Protein AF-A0A9D5VRE0-F1 (afdb_monomer)

pLDDT: mean 87.94, std 11.4, range [43.25, 98.31]

Foldseek 3Di:
DEEEFDDDVLATDLLSVQQLQQVVVVCVLVVHAYEYEYEAAPNLVSQVVCCQVSLHAYEDAHDHVRNDQDLVQVLVSVCVVCVVDPAQEYEYAQDPRVVSSLVSNCVVVVAEEAEAFQHWDADPVSFIWTWHADPLNPDIDTDTDPPDSYYYYHYYGPRPGPRDPPPDRNPPHHYHYDYDDDDDDPDDDPDDDDDDPVAPQQAQAQEEQEDECLCPDLVSVVLSVLLQVLDPSYHYAYDPVCCVVVSDPQSRHFFQPHAAYAHQEYEAEAHLCDNRRCSRHVNYNAYEYEHLDPNRPSVVVHPHYHNDRSVPVSVVVSVVSVVVVD

Radius of gyration: 22.72 Å; Cα contacts (8 Å, |Δi|>4): 638; chains: 1; bounding box: 53×42×61 Å

Solvent-accessible surface area (backbone atoms only — not comparable to full-atom values): 18028 Å² total; per-residue (Å²): 56,37,35,53,43,47,56,59,95,70,35,76,39,71,42,37,54,47,45,51,54,62,46,49,61,56,27,60,77,66,72,41,68,54,36,35,38,35,55,13,49,85,27,53,67,46,28,49,52,47,25,73,73,70,32,33,25,18,32,14,38,32,34,74,81,45,65,50,99,44,42,68,62,49,36,54,53,47,47,74,59,41,74,79,59,80,43,58,32,41,37,33,41,49,45,81,57,42,52,52,21,49,53,53,47,22,63,75,70,73,35,57,67,51,67,51,31,66,50,70,47,76,43,100,87,70,47,66,33,37,28,25,66,39,82,95,58,77,40,78,47,78,47,65,87,74,98,69,75,40,38,36,38,21,32,46,60,85,58,94,68,82,71,75,75,83,80,66,74,46,88,77,48,47,76,45,80,46,76,58,79,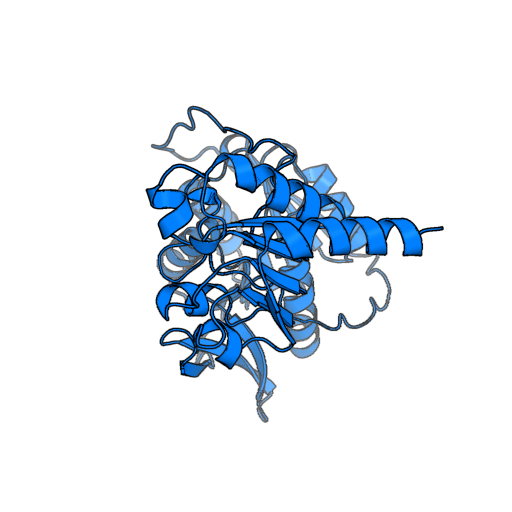92,68,96,68,97,73,80,89,86,80,84,84,76,75,65,88,88,63,53,54,66,70,74,24,43,24,35,30,25,41,17,65,63,56,77,51,62,80,50,50,53,59,44,51,58,54,25,67,78,43,76,64,37,25,70,36,22,30,57,66,29,28,78,72,65,60,43,61,69,91,33,21,36,7,66,94,44,43,61,33,59,20,59,34,36,38,36,38,22,45,54,43,53,71,49,43,42,64,9,45,71,66,33,72,36,35,37,34,37,24,66,57,86,82,34,54,36,54,81,74,28,82,41,74,42,76,42,54,62,87,61,49,51,61,51,50,51,52,52,52,61,59,71,77,108

Mean predicted aligned error: 12.72 Å

Sequence (326 aa):
MLLIGETIENKLSKSSFDLITFIRDIAIINLAKTIMIIPGKDVRTVSEKINQKEGIDTLALEHDSLMYPNPLLLAKALISVISKKLPAYICLSHNMLNCQIAGILAHHLSVPCISAVESFSESDDGDIIFRRSIFNGKLKAEIKPQHIETVIITIISNIPSNPSPIKEFDNRAKVMIEKVYAQENNFIPINIKKREDNDRSLEEAEVIVSAGKGIGKAENISLIQDTASIFNHSTIGASRVVCDLGWLPYSKQIGETGKKVNPQLYLACGISGSTQHLAGIKDAKMIIAINSDPQAVIFNIAQYGIIEDLKTFLPILIKKYQESLK

Structure (mmCIF, N/CA/C/O backbone):
data_AF-A0A9D5VRE0-F1
#
_entry.id   AF-A0A9D5VRE0-F1
#
loop_
_atom_site.group_PDB
_atom_site.id
_atom_site.type_symbol
_atom_site.label_atom_id
_atom_site.label_alt_id
_atom_site.label_comp_id
_atom_site.label_asym_id
_atom_site.label_entity_id
_atom_site.label_seq_id
_atom_site.pdbx_PDB_ins_code
_atom_site.Cartn_x
_atom_site.Cartn_y
_atom_site.Cartn_z
_atom_site.occupancy
_atom_site.B_iso_or_equiv
_atom_site.auth_seq_id
_atom_site.auth_comp_id
_atom_site.auth_asym_id
_atom_site.auth_atom_id
_atom_site.pdbx_PDB_model_num
ATOM 1 N N . MET A 1 1 ? 17.120 -4.116 -14.469 1.00 90.06 1 MET A N 1
ATOM 2 C CA . MET A 1 1 ? 15.796 -4.115 -13.817 1.00 90.06 1 MET A CA 1
ATOM 3 C C . MET A 1 1 ? 15.163 -2.757 -14.013 1.00 90.06 1 MET A C 1
ATOM 5 O O . MET A 1 1 ? 15.879 -1.760 -13.976 1.00 90.06 1 MET A O 1
ATOM 9 N N . LEU A 1 2 ? 13.862 -2.726 -14.273 1.00 95.12 2 LEU A N 1
ATOM 10 C CA . LEU A 1 2 ? 13.119 -1.503 -14.538 1.00 95.12 2 LEU A CA 1
ATOM 11 C C . LEU A 1 2 ? 12.083 -1.287 -13.441 1.00 95.12 2 LEU A C 1
ATOM 13 O O . LEU A 1 2 ? 11.231 -2.145 -13.235 1.00 95.12 2 LEU A O 1
ATOM 17 N N . LEU A 1 3 ? 12.156 -0.160 -12.744 1.00 95.62 3 LEU A N 1
ATOM 18 C CA . LEU A 1 3 ? 11.226 0.200 -11.676 1.00 95.62 3 LEU A CA 1
ATOM 19 C C . LEU A 1 3 ? 10.289 1.282 -12.189 1.00 95.62 3 LEU A C 1
ATOM 21 O O . LEU A 1 3 ? 10.749 2.264 -12.772 1.00 95.62 3 LEU A O 1
ATOM 25 N N . ILE A 1 4 ? 8.993 1.124 -11.949 1.00 95.94 4 ILE A N 1
ATOM 26 C CA . ILE A 1 4 ? 8.000 2.146 -12.266 1.00 95.94 4 ILE A CA 1
ATOM 27 C C . ILE A 1 4 ? 7.719 2.941 -10.995 1.00 95.94 4 ILE A C 1
ATOM 29 O O . ILE A 1 4 ? 7.090 2.444 -10.063 1.00 95.94 4 ILE A O 1
ATOM 33 N N . GLY A 1 5 ? 8.245 4.161 -10.955 1.00 92.94 5 GLY A N 1
ATOM 34 C CA . GLY A 1 5 ? 8.014 5.108 -9.880 1.00 92.94 5 GLY A CA 1
ATOM 35 C C . GLY A 1 5 ? 6.638 5.741 -9.965 1.00 92.94 5 GLY A C 1
ATOM 36 O O . GLY A 1 5 ? 6.097 5.956 -11.046 1.00 92.94 5 GLY A O 1
ATOM 37 N N . GLU A 1 6 ? 6.099 6.100 -8.811 1.00 88.62 6 GLU A N 1
ATOM 38 C CA . GLU A 1 6 ? 4.850 6.840 -8.713 1.00 88.62 6 GLU A CA 1
ATOM 39 C C . GLU A 1 6 ? 5.109 8.200 -8.099 1.00 88.62 6 GLU A C 1
ATOM 41 O O . GLU A 1 6 ? 5.809 8.323 -7.088 1.00 88.62 6 GLU A O 1
ATOM 46 N N . THR A 1 7 ? 4.504 9.223 -8.694 1.00 84.62 7 THR A N 1
ATOM 47 C CA . THR A 1 7 ? 4.562 10.575 -8.161 1.00 84.62 7 THR A CA 1
ATOM 48 C C . THR A 1 7 ? 3.174 11.083 -7.812 1.00 84.62 7 THR A C 1
ATOM 50 O O . THR A 1 7 ? 2.196 10.836 -8.515 1.00 84.62 7 THR A O 1
AT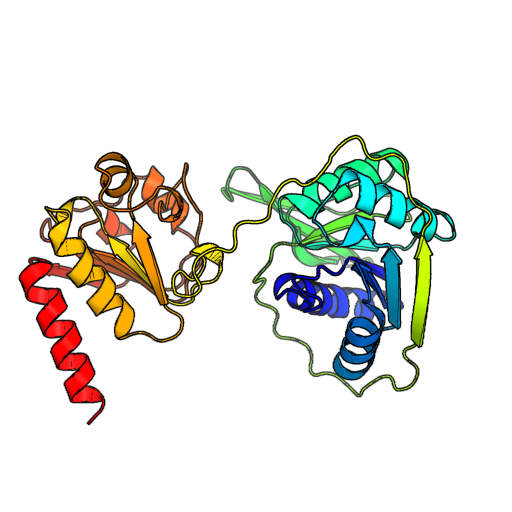OM 53 N N . ILE A 1 8 ? 3.094 11.802 -6.699 1.00 77.50 8 ILE A N 1
ATOM 54 C CA . ILE A 1 8 ? 1.940 12.613 -6.321 1.00 77.50 8 ILE A CA 1
ATOM 55 C C . ILE A 1 8 ? 2.482 14.023 -6.139 1.00 77.50 8 ILE A C 1
ATOM 57 O O . ILE A 1 8 ? 3.391 14.228 -5.337 1.00 77.50 8 ILE A O 1
ATOM 61 N N . GLU A 1 9 ? 1.981 14.979 -6.923 1.00 79.00 9 GLU A N 1
ATOM 62 C CA . GLU A 1 9 ? 2.476 16.367 -6.915 1.00 79.00 9 GLU A CA 1
ATOM 63 C C . GLU A 1 9 ? 4.002 16.460 -7.091 1.00 79.00 9 GLU A C 1
ATOM 65 O O . GLU A 1 9 ? 4.686 17.202 -6.384 1.00 79.00 9 GLU A O 1
ATOM 70 N N . ASN A 1 10 ? 4.556 15.657 -8.006 1.00 84.31 10 ASN A N 1
ATOM 71 C CA . ASN A 1 10 ? 5.997 15.581 -8.255 1.00 84.31 10 ASN A CA 1
ATOM 72 C C . ASN A 1 10 ? 6.818 15.218 -7.000 1.00 84.31 10 ASN A C 1
ATOM 74 O O . ASN A 1 10 ? 7.992 15.563 -6.870 1.00 84.31 10 ASN A O 1
ATOM 78 N N . LYS A 1 11 ? 6.219 14.477 -6.066 1.00 85.94 11 LYS A N 1
ATOM 79 C CA . LYS A 1 11 ? 6.924 13.802 -4.975 1.00 85.94 11 LYS A CA 1
ATOM 80 C C . LYS A 1 11 ? 6.797 12.306 -5.155 1.00 85.94 11 LYS A C 1
ATOM 82 O O . LYS A 1 11 ? 5.704 11.800 -5.393 1.00 85.94 11 LYS A O 1
ATOM 87 N N . LEU A 1 12 ? 7.922 11.612 -5.037 1.00 86.81 12 LEU A N 1
ATOM 88 C CA . LEU A 1 12 ? 7.950 10.164 -5.127 1.00 86.81 12 LEU A CA 1
ATOM 89 C C . LEU A 1 12 ? 7.205 9.545 -3.929 1.00 86.81 12 LEU A C 1
ATOM 91 O O . LEU A 1 12 ? 7.414 9.966 -2.788 1.00 86.81 12 LEU A O 1
ATOM 95 N N . SER A 1 13 ? 6.332 8.572 -4.188 1.00 85.62 13 SER A N 1
ATOM 96 C CA . SER A 1 13 ? 5.550 7.896 -3.148 1.00 85.62 13 SER A CA 1
ATOM 97 C C . SER A 1 13 ? 6.425 7.029 -2.231 1.00 85.62 13 SER A C 1
ATOM 99 O O . SER A 1 13 ? 7.472 6.522 -2.642 1.00 85.62 13 SER A O 1
ATOM 101 N N . LYS A 1 14 ? 5.972 6.793 -0.990 1.00 84.00 14 LYS A N 1
ATOM 102 C CA . LYS A 1 14 ? 6.642 5.871 -0.051 1.00 84.00 14 LYS A CA 1
ATOM 103 C C . LYS A 1 14 ? 6.815 4.473 -0.659 1.00 84.00 14 LYS A C 1
ATOM 105 O O . LYS A 1 14 ? 7.899 3.909 -0.601 1.00 84.00 14 LYS A O 1
ATOM 110 N N . SER A 1 15 ? 5.779 3.963 -1.324 1.00 84.75 15 SER A N 1
ATOM 111 C CA . SER A 1 15 ? 5.798 2.656 -1.992 1.00 84.75 15 SER A CA 1
ATOM 112 C C . SER A 1 15 ? 6.854 2.545 -3.095 1.00 84.75 15 SER A C 1
ATOM 114 O O . SER A 1 15 ? 7.354 1.451 -3.352 1.00 84.75 15 SER A O 1
ATOM 116 N N . SER A 1 16 ? 7.226 3.658 -3.730 1.00 89.69 16 SER A N 1
ATOM 117 C CA . SER A 1 16 ? 8.320 3.676 -4.702 1.00 89.69 16 SER A CA 1
ATOM 118 C C . SER A 1 16 ? 9.690 3.562 -4.023 1.00 89.69 16 SER A C 1
ATOM 120 O O . SER A 1 16 ? 10.589 2.947 -4.586 1.00 89.69 16 SER A O 1
ATOM 122 N N . PHE A 1 17 ? 9.869 4.106 -2.814 1.00 86.38 17 PHE A N 1
ATOM 123 C CA . PHE A 1 17 ? 11.095 3.891 -2.031 1.00 86.38 17 PHE A CA 1
ATOM 124 C C . PHE A 1 17 ? 11.198 2.445 -1.525 1.00 86.38 17 PHE A C 1
ATOM 126 O O . PHE A 1 17 ? 12.274 1.845 -1.599 1.00 86.38 17 PHE A O 1
ATOM 133 N N . ASP A 1 18 ? 10.080 1.856 -1.091 1.00 84.56 18 ASP A N 1
ATOM 134 C CA . ASP A 1 18 ? 10.018 0.430 -0.738 1.00 84.56 18 ASP A CA 1
ATOM 135 C C . ASP A 1 18 ? 10.402 -0.444 -1.948 1.00 84.56 18 ASP A C 1
ATOM 137 O O . ASP A 1 18 ? 11.183 -1.387 -1.823 1.00 84.56 18 ASP A O 1
ATOM 141 N N . LEU A 1 19 ? 9.920 -0.079 -3.144 1.00 89.56 19 LEU A N 1
ATOM 142 C CA . LEU A 1 19 ? 10.243 -0.748 -4.406 1.00 89.56 19 LEU A CA 1
ATOM 143 C C . LEU A 1 19 ? 11.743 -0.689 -4.736 1.00 89.56 19 LEU A C 1
ATOM 145 O O . LEU A 1 19 ? 12.322 -1.706 -5.120 1.00 89.56 19 LEU A O 1
ATOM 149 N N . ILE A 1 20 ? 12.377 0.480 -4.577 1.00 89.19 20 ILE A N 1
ATOM 150 C CA . ILE A 1 20 ? 13.829 0.644 -4.764 1.00 89.19 20 ILE A CA 1
ATOM 151 C C . ILE A 1 20 ? 14.584 -0.282 -3.817 1.00 89.19 20 ILE A C 1
ATOM 153 O O . ILE A 1 20 ? 15.481 -1.003 -4.253 1.00 89.19 20 ILE A O 1
ATOM 157 N N . THR A 1 21 ? 14.200 -0.286 -2.541 1.00 85.62 21 THR A N 1
ATOM 158 C CA . THR A 1 21 ? 14.874 -1.080 -1.511 1.00 85.62 21 THR A CA 1
ATOM 159 C C . THR A 1 21 ? 14.768 -2.572 -1.808 1.00 85.62 21 THR A C 1
ATOM 161 O O . THR A 1 21 ? 15.786 -3.254 -1.868 1.00 85.62 21 THR A O 1
ATOM 164 N N . PHE A 1 22 ? 13.559 -3.059 -2.097 1.00 87.38 22 PHE A N 1
ATOM 165 C CA . PHE A 1 22 ? 13.309 -4.467 -2.408 1.00 87.38 22 PHE A CA 1
ATOM 166 C C . PHE A 1 22 ? 14.106 -4.954 -3.627 1.00 87.38 22 PHE A C 1
ATOM 168 O O . PHE A 1 22 ? 14.654 -6.054 -3.630 1.00 87.38 22 PHE A O 1
ATOM 175 N N . ILE A 1 23 ? 14.176 -4.137 -4.681 1.00 88.69 23 ILE A N 1
ATOM 176 C CA . ILE A 1 23 ? 14.842 -4.521 -5.929 1.00 88.69 23 ILE A CA 1
ATOM 177 C C . ILE A 1 23 ? 16.358 -4.368 -5.852 1.00 88.69 23 ILE A C 1
ATOM 179 O O . ILE A 1 23 ? 17.060 -5.070 -6.576 1.00 88.69 23 ILE A O 1
ATOM 183 N N . ARG A 1 24 ? 16.886 -3.502 -4.981 1.00 86.56 24 ARG A N 1
ATOM 184 C CA . ARG A 1 24 ? 18.335 -3.330 -4.815 1.00 86.56 24 ARG A CA 1
ATOM 185 C C . ARG A 1 24 ? 19.007 -4.648 -4.421 1.00 86.56 24 ARG A C 1
ATOM 187 O O . ARG A 1 24 ? 20.020 -4.994 -5.021 1.00 86.56 24 ARG A O 1
ATOM 194 N N . ASP A 1 25 ? 18.406 -5.411 -3.513 1.00 83.81 25 ASP A N 1
ATOM 195 C CA . ASP A 1 25 ? 18.948 -6.706 -3.089 1.00 83.81 25 ASP A CA 1
ATOM 196 C C . ASP A 1 25 ? 18.935 -7.735 -4.240 1.00 83.81 25 ASP A C 1
ATOM 198 O O . ASP A 1 25 ? 19.937 -8.401 -4.492 1.00 83.81 25 ASP A O 1
ATOM 202 N N . ILE A 1 26 ? 17.854 -7.791 -5.028 1.00 86.38 26 ILE A N 1
ATOM 203 C CA . ILE A 1 26 ? 17.773 -8.663 -6.218 1.00 86.38 26 ILE A CA 1
ATOM 204 C C . ILE A 1 26 ? 18.775 -8.221 -7.301 1.00 86.38 26 ILE A C 1
ATOM 206 O O . ILE A 1 26 ? 19.375 -9.052 -7.988 1.00 86.38 26 ILE A O 1
ATOM 210 N N . ALA A 1 27 ? 18.961 -6.912 -7.482 1.00 85.69 27 ALA A N 1
ATOM 211 C CA . ALA A 1 27 ? 19.886 -6.345 -8.459 1.00 85.69 27 ALA A CA 1
ATOM 212 C C . ALA A 1 27 ? 21.346 -6.678 -8.130 1.00 85.69 27 ALA A C 1
ATOM 214 O O . ALA A 1 27 ? 22.117 -6.928 -9.055 1.00 85.69 27 ALA A O 1
ATOM 215 N N . ILE A 1 28 ? 21.706 -6.724 -6.842 1.00 82.56 28 ILE A N 1
ATOM 216 C CA . ILE A 1 28 ? 23.033 -7.152 -6.378 1.00 82.56 28 ILE A CA 1
ATOM 217 C C . ILE A 1 28 ? 23.275 -8.622 -6.733 1.00 82.56 28 ILE A C 1
ATOM 219 O O . ILE A 1 28 ? 24.310 -8.921 -7.323 1.00 82.56 28 ILE A O 1
ATOM 223 N N . ILE A 1 29 ? 22.311 -9.508 -6.447 1.00 80.38 29 ILE A N 1
ATOM 224 C CA . ILE A 1 29 ? 22.411 -10.948 -6.757 1.00 80.38 29 ILE A CA 1
ATOM 225 C C . ILE A 1 29 ? 22.618 -11.164 -8.262 1.00 80.38 29 ILE A C 1
ATOM 227 O O . ILE A 1 29 ? 23.539 -11.854 -8.682 1.00 80.38 29 ILE A O 1
ATOM 231 N N . ASN A 1 30 ? 21.816 -10.493 -9.092 1.00 80.69 30 ASN A N 1
ATOM 232 C CA . ASN A 1 30 ? 21.864 -10.656 -10.548 1.00 80.69 30 ASN A CA 1
ATOM 233 C C . ASN A 1 30 ? 22.927 -9.794 -11.253 1.00 80.69 30 ASN A C 1
ATOM 235 O O . ASN A 1 30 ? 22.952 -9.765 -12.486 1.00 80.69 30 ASN A O 1
ATOM 239 N N . LEU A 1 31 ? 23.740 -9.026 -10.513 1.00 80.56 31 LEU A N 1
ATOM 240 C CA . LEU A 1 31 ? 24.665 -8.017 -11.059 1.00 80.56 31 LEU A CA 1
ATOM 241 C C . LEU A 1 31 ? 23.995 -7.110 -12.113 1.00 80.56 31 LEU A C 1
ATOM 243 O O . LEU A 1 31 ? 24.585 -6.721 -13.126 1.00 80.56 31 LEU A O 1
ATOM 247 N N . ALA A 1 32 ? 22.718 -6.795 -11.893 1.00 82.56 32 ALA A N 1
ATOM 248 C CA . ALA A 1 32 ? 21.862 -6.161 -12.879 1.00 82.56 32 ALA A CA 1
ATOM 249 C C . ALA A 1 32 ? 21.815 -4.649 -12.672 1.00 82.56 32 ALA A C 1
ATOM 251 O O . ALA A 1 32 ? 21.565 -4.150 -11.577 1.00 82.56 32 ALA A O 1
ATOM 252 N N . LYS A 1 33 ? 21.949 -3.892 -13.764 1.00 87.94 33 LYS A N 1
ATOM 253 C CA . LYS A 1 33 ? 21.736 -2.445 -13.724 1.00 87.94 33 LYS A CA 1
ATOM 254 C C . LYS A 1 33 ? 20.262 -2.116 -13.478 1.00 87.94 33 LYS A C 1
ATOM 256 O O . LYS A 1 33 ? 19.380 -2.694 -14.121 1.00 87.94 33 LYS A O 1
ATOM 261 N N . THR A 1 34 ? 20.004 -1.144 -12.611 1.00 90.69 34 THR A N 1
ATOM 262 C CA . THR A 1 34 ? 18.657 -0.685 -12.260 1.00 90.69 34 THR A CA 1
ATOM 263 C C . THR A 1 34 ? 18.369 0.684 -12.867 1.00 90.69 34 THR A C 1
ATOM 265 O O . THR A 1 34 ? 19.198 1.586 -12.770 1.00 90.69 34 THR A O 1
ATOM 268 N N . ILE A 1 35 ? 17.200 0.824 -13.497 1.00 93.75 35 ILE A N 1
ATOM 269 C CA . ILE A 1 35 ? 16.685 2.087 -14.035 1.00 93.75 35 ILE A CA 1
ATOM 270 C C . ILE A 1 35 ? 15.294 2.318 -13.449 1.00 93.75 35 ILE A C 1
ATOM 272 O O . ILE A 1 35 ? 14.466 1.405 -13.446 1.00 93.75 35 ILE A O 1
ATOM 276 N N . MET A 1 36 ? 15.023 3.532 -12.984 1.00 95.19 36 MET A N 1
ATOM 277 C CA . MET A 1 36 ? 13.711 3.940 -12.497 1.00 95.19 36 MET A CA 1
ATOM 278 C C . MET A 1 36 ? 13.040 4.901 -13.475 1.00 95.19 36 MET A C 1
ATOM 280 O O . MET A 1 36 ? 13.543 5.993 -13.727 1.00 95.19 36 MET A O 1
ATOM 284 N N . ILE A 1 37 ? 11.886 4.509 -14.006 1.00 95.69 37 ILE A N 1
ATOM 285 C CA . ILE A 1 37 ? 11.031 5.392 -14.798 1.00 95.69 37 ILE A CA 1
ATOM 286 C C . ILE A 1 37 ? 10.169 6.204 -13.843 1.00 95.69 37 ILE A C 1
ATOM 288 O O . ILE A 1 37 ? 9.475 5.640 -13.000 1.00 95.69 37 ILE A O 1
ATOM 292 N N . ILE A 1 38 ? 10.188 7.522 -14.000 1.00 95.50 38 ILE A N 1
ATOM 293 C CA . ILE A 1 38 ? 9.358 8.453 -13.242 1.00 95.50 38 ILE A CA 1
ATOM 294 C C . ILE A 1 38 ? 8.424 9.126 -14.252 1.00 95.50 38 ILE A C 1
ATOM 296 O O . ILE A 1 38 ? 8.865 10.015 -14.980 1.00 95.50 38 ILE A O 1
ATOM 300 N N . PRO A 1 39 ? 7.164 8.672 -14.355 1.00 93.19 39 PRO A N 1
ATOM 301 C CA . PRO A 1 39 ? 6.170 9.259 -15.232 1.00 93.19 39 PRO A CA 1
ATOM 302 C C . PRO A 1 39 ? 5.487 10.461 -14.583 1.00 93.19 39 PRO A C 1
ATOM 304 O O . PRO A 1 39 ? 5.211 10.464 -13.379 1.00 93.19 39 PRO A O 1
ATOM 307 N N . GLY A 1 40 ? 5.167 11.462 -15.396 1.00 92.19 40 GLY A N 1
ATOM 308 C CA . GLY A 1 40 ? 4.338 12.583 -14.969 1.00 92.19 40 GLY A CA 1
ATOM 309 C C . GLY A 1 40 ? 4.541 13.835 -15.809 1.00 92.19 40 GLY A C 1
ATOM 310 O O . GLY A 1 40 ? 5.102 13.798 -16.905 1.00 92.19 40 GLY A O 1
ATOM 311 N N . LYS A 1 41 ? 4.083 14.959 -15.264 1.00 90.12 41 LYS A N 1
ATOM 312 C CA . LYS A 1 41 ? 4.303 16.291 -15.824 1.00 90.12 41 LYS A CA 1
ATOM 313 C C . LYS A 1 41 ? 5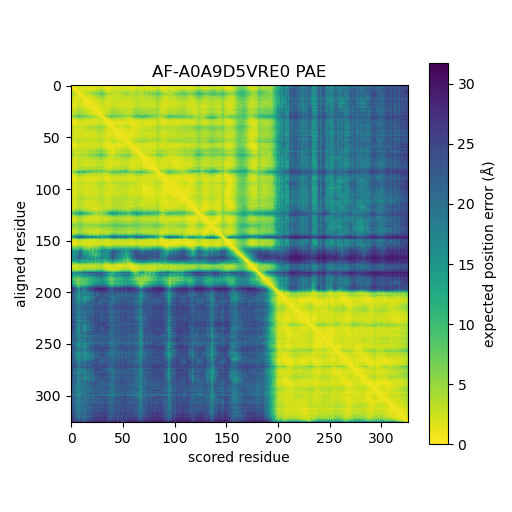.454 16.981 -15.088 1.00 90.12 41 LYS A C 1
ATOM 315 O O . LYS A 1 41 ? 5.440 17.044 -13.861 1.00 90.12 41 LYS A O 1
ATOM 320 N N . ASP A 1 42 ? 6.426 17.510 -15.832 1.00 91.38 42 ASP A N 1
ATOM 321 C CA . ASP A 1 42 ? 7.578 18.253 -15.295 1.00 91.38 42 ASP A CA 1
ATOM 322 C C . ASP A 1 42 ? 8.376 17.466 -14.226 1.00 91.38 42 ASP A C 1
ATOM 324 O O . ASP A 1 42 ? 8.767 17.987 -13.178 1.00 91.38 42 ASP A O 1
ATOM 328 N N . VAL A 1 43 ? 8.601 16.169 -14.469 1.00 93.31 43 VAL A N 1
ATOM 329 C CA . VAL A 1 43 ? 9.197 15.228 -13.497 1.00 93.31 43 VAL A CA 1
ATOM 330 C C . VAL A 1 43 ? 10.723 15.132 -13.568 1.00 93.31 43 VAL A C 1
ATOM 332 O O . VAL A 1 43 ? 11.335 14.387 -12.792 1.00 93.31 43 VAL A O 1
ATOM 335 N N . ARG A 1 44 ? 11.376 15.918 -14.433 1.00 93.94 44 ARG A N 1
ATOM 336 C CA . ARG A 1 44 ? 12.841 16.014 -14.505 1.00 93.94 44 ARG A CA 1
ATOM 337 C C . ARG A 1 44 ? 13.497 16.269 -13.147 1.00 93.94 44 ARG A C 1
ATOM 339 O O . ARG A 1 44 ? 14.363 15.503 -12.737 1.00 93.94 44 ARG A O 1
ATOM 346 N N . THR A 1 45 ? 13.070 17.302 -12.421 1.00 92.88 45 THR A N 1
ATOM 347 C CA . THR A 1 45 ? 13.690 17.677 -11.136 1.00 92.88 45 THR A CA 1
ATOM 348 C C . THR A 1 45 ? 13.544 16.578 -10.084 1.00 92.88 45 THR A C 1
ATOM 350 O O . THR A 1 45 ? 14.435 16.369 -9.263 1.00 92.88 45 THR A O 1
ATOM 353 N N . VAL A 1 46 ? 12.427 15.849 -10.101 1.00 93.06 46 VAL A N 1
ATOM 354 C CA . VAL A 1 46 ? 12.215 14.688 -9.222 1.00 93.06 46 VAL A CA 1
ATOM 355 C C . VAL A 1 46 ? 13.192 13.579 -9.585 1.00 93.06 46 VAL A C 1
ATOM 357 O O . VAL A 1 46 ? 13.829 13.008 -8.706 1.00 93.06 46 VAL A O 1
ATOM 360 N N . SER A 1 47 ? 13.358 13.327 -10.881 1.00 94.25 47 SER A N 1
ATOM 361 C CA . SER A 1 47 ? 14.264 12.307 -11.407 1.00 94.25 47 SER A CA 1
ATOM 362 C C . SER A 1 47 ? 15.725 12.590 -11.070 1.00 94.25 47 SER A C 1
ATOM 364 O O . SER A 1 47 ? 16.446 11.668 -10.692 1.00 94.25 47 SER A O 1
ATOM 366 N N . GLU A 1 48 ? 16.144 13.855 -11.124 1.00 93.38 48 GLU A N 1
ATOM 367 C CA . GLU A 1 48 ? 17.476 14.303 -10.696 1.00 93.38 48 GLU A CA 1
ATOM 368 C C . GLU A 1 48 ? 17.677 14.098 -9.187 1.00 93.38 48 GLU A C 1
ATOM 370 O O . GLU A 1 48 ? 18.691 13.542 -8.771 1.00 93.38 48 GLU A O 1
ATOM 375 N N . LYS A 1 49 ? 16.690 14.461 -8.358 1.00 91.44 49 LYS A N 1
ATOM 376 C CA . LYS A 1 49 ? 16.759 14.261 -6.899 1.00 91.44 49 LYS A CA 1
ATOM 377 C C . LYS A 1 49 ? 16.841 12.787 -6.508 1.00 91.44 49 LYS A C 1
ATOM 379 O O . LYS A 1 49 ? 17.612 12.442 -5.618 1.00 91.44 49 LYS A O 1
ATOM 384 N N . ILE A 1 50 ? 16.049 11.921 -7.142 1.00 90.62 50 ILE A N 1
ATOM 385 C CA . ILE A 1 50 ? 16.073 10.479 -6.858 1.00 90.62 50 ILE A CA 1
ATOM 386 C C . ILE A 1 50 ? 17.390 9.859 -7.318 1.00 90.62 50 ILE A C 1
ATOM 388 O O . ILE A 1 50 ? 17.985 9.096 -6.566 1.00 90.62 50 ILE A O 1
ATOM 392 N N . ASN A 1 51 ? 17.886 10.233 -8.496 1.00 91.69 51 ASN A N 1
ATOM 393 C CA . ASN A 1 51 ? 19.199 9.807 -8.972 1.00 91.69 51 ASN A CA 1
ATOM 394 C C . ASN A 1 51 ? 20.311 10.185 -7.979 1.00 91.69 51 ASN A C 1
ATOM 396 O O . ASN A 1 51 ? 21.068 9.315 -7.551 1.00 91.69 51 ASN A O 1
ATOM 400 N N . GLN A 1 52 ? 20.337 11.447 -7.541 1.00 87.50 52 GLN A N 1
ATOM 401 C CA . GLN A 1 52 ? 21.309 11.942 -6.564 1.00 87.50 52 GLN A CA 1
ATOM 402 C C . GLN A 1 52 ? 21.190 11.264 -5.203 1.00 87.50 52 GLN A C 1
ATOM 404 O O . GLN A 1 52 ? 22.203 11.102 -4.543 1.00 87.50 52 GLN A O 1
ATOM 409 N N . LYS A 1 53 ? 19.978 10.905 -4.761 1.00 86.62 53 LYS A N 1
ATOM 410 C CA . LYS A 1 53 ? 19.729 10.327 -3.432 1.00 86.62 53 LYS A CA 1
ATOM 411 C C . LYS A 1 53 ? 19.913 8.806 -3.380 1.00 86.62 53 LYS A C 1
ATOM 413 O O . LYS A 1 53 ? 20.338 8.282 -2.357 1.00 86.62 53 LYS A O 1
ATOM 418 N N . GLU A 1 54 ? 19.571 8.099 -4.450 1.00 86.06 54 GLU A N 1
ATOM 419 C CA . GLU A 1 54 ? 19.509 6.632 -4.458 1.00 86.06 54 GLU A CA 1
ATOM 420 C C . GLU A 1 54 ? 20.605 5.980 -5.308 1.00 86.06 54 GLU A C 1
ATOM 422 O O . GLU A 1 54 ? 20.750 4.756 -5.264 1.00 86.06 54 GLU A O 1
ATOM 427 N N . GLY A 1 55 ? 21.362 6.768 -6.084 1.00 87.19 55 GLY A N 1
ATOM 428 C CA . GLY A 1 55 ? 22.449 6.277 -6.936 1.00 87.19 55 GLY A CA 1
ATOM 429 C C . GLY A 1 55 ? 21.979 5.385 -8.089 1.00 87.19 55 GLY A C 1
ATOM 430 O O . GLY A 1 55 ? 22.735 4.540 -8.558 1.00 87.19 55 GLY A O 1
ATOM 431 N N . ILE A 1 56 ? 20.722 5.526 -8.522 1.00 89.12 56 ILE A N 1
ATOM 432 C CA . ILE A 1 56 ? 20.124 4.736 -9.609 1.00 89.12 56 ILE A CA 1
ATOM 433 C C . ILE A 1 56 ? 19.916 5.592 -10.857 1.00 89.12 56 ILE A C 1
ATOM 435 O O . ILE A 1 56 ? 19.622 6.786 -10.763 1.00 89.12 56 ILE A O 1
ATOM 439 N N . ASP A 1 57 ? 20.033 4.983 -12.037 1.00 93.31 57 ASP A N 1
ATOM 440 C CA . ASP A 1 57 ? 19.648 5.649 -13.281 1.00 93.31 57 ASP A CA 1
ATOM 441 C C . ASP A 1 57 ? 18.154 5.993 -13.233 1.00 93.31 57 ASP A C 1
ATOM 443 O O . ASP A 1 57 ? 17.330 5.165 -12.835 1.00 93.31 57 ASP A O 1
ATOM 447 N N . THR A 1 58 ? 17.792 7.191 -13.680 1.00 95.25 58 THR A N 1
ATOM 448 C CA . THR A 1 58 ? 16.397 7.630 -13.760 1.00 95.25 58 THR A CA 1
ATOM 449 C C . THR A 1 58 ? 16.026 8.017 -15.186 1.00 95.25 58 THR A C 1
ATOM 451 O O . THR A 1 58 ? 16.840 8.542 -15.946 1.00 95.25 58 THR A O 1
ATOM 454 N N . LEU A 1 59 ? 14.779 7.741 -15.563 1.00 95.56 59 LEU A N 1
ATOM 455 C CA . LEU A 1 59 ? 14.167 8.177 -16.813 1.00 95.56 59 LEU A CA 1
ATOM 456 C C . LEU A 1 59 ? 12.925 9.007 -16.487 1.00 95.56 59 LEU A C 1
ATOM 458 O O . LEU A 1 59 ? 11.913 8.461 -16.047 1.00 95.56 59 LEU A O 1
ATOM 462 N N . ALA A 1 60 ? 12.999 10.314 -16.724 1.00 95.56 60 ALA A N 1
ATOM 463 C CA . ALA A 1 60 ? 11.849 11.207 -16.671 1.00 95.56 60 ALA A CA 1
ATOM 464 C C . ALA A 1 60 ? 10.974 10.963 -17.908 1.00 95.56 60 ALA A C 1
ATOM 466 O O . ALA A 1 60 ? 11.375 11.305 -19.023 1.00 95.56 60 ALA A O 1
ATOM 467 N N . LEU A 1 61 ? 9.804 10.353 -17.712 1.00 94.06 61 LEU A N 1
ATOM 468 C CA . LEU A 1 61 ? 8.838 10.076 -18.773 1.00 94.06 61 LEU A CA 1
ATOM 469 C C . LEU A 1 61 ? 7.763 11.165 -18.772 1.00 94.06 61 LEU A C 1
ATOM 471 O O . LEU A 1 61 ? 6.812 11.121 -17.988 1.00 94.06 61 LEU A O 1
ATOM 475 N N . GLU A 1 62 ? 7.950 12.171 -19.622 1.00 92.75 62 GLU A N 1
ATOM 476 C CA . GLU A 1 62 ? 7.218 13.435 -19.541 1.00 92.75 62 GLU A CA 1
ATOM 477 C C . GLU A 1 62 ? 6.072 13.521 -20.545 1.00 92.75 62 GLU A C 1
ATOM 479 O O . GLU A 1 62 ? 6.279 13.411 -21.757 1.00 92.75 62 GLU A O 1
ATOM 484 N N . HIS A 1 63 ? 4.866 13.780 -20.029 1.00 90.00 63 HIS A N 1
ATOM 485 C CA . HIS A 1 63 ? 3.720 14.234 -20.814 1.00 90.00 63 HIS A CA 1
ATOM 486 C C . HIS A 1 63 ? 2.619 14.815 -19.915 1.00 90.00 63 HIS A C 1
ATOM 488 O O . HIS A 1 63 ? 2.347 14.289 -18.835 1.00 90.00 63 HIS A O 1
ATOM 494 N N . ASP A 1 64 ? 1.916 15.847 -20.388 1.00 87.44 64 ASP A N 1
ATOM 495 C CA . ASP A 1 64 ? 0.849 16.517 -19.627 1.00 87.44 64 ASP A CA 1
ATOM 496 C C . ASP A 1 64 ? -0.281 15.561 -19.213 1.00 87.44 64 ASP A C 1
ATOM 498 O O . ASP A 1 64 ? -0.812 15.655 -18.107 1.00 87.44 64 ASP A O 1
ATOM 502 N N . SER A 1 65 ? -0.619 14.583 -20.059 1.00 85.50 65 SER A N 1
ATOM 503 C CA . SER A 1 65 ? -1.664 13.595 -19.746 1.00 85.50 65 SER A CA 1
ATOM 504 C C . SER A 1 65 ? -1.286 12.621 -18.625 1.00 85.50 65 SER A C 1
ATOM 506 O O . SER A 1 65 ? -2.157 11.906 -18.139 1.00 85.50 65 SER A O 1
ATOM 508 N N . LEU A 1 66 ? -0.005 12.552 -18.244 1.00 87.50 66 LEU A N 1
ATOM 509 C CA . LEU A 1 66 ? 0.483 11.722 -17.139 1.00 87.50 66 LEU A CA 1
ATOM 510 C C . LEU A 1 66 ? 0.428 12.463 -15.796 1.00 87.50 66 LEU A C 1
ATOM 512 O O . LEU A 1 66 ? 0.786 11.890 -14.772 1.00 87.50 66 LEU A O 1
ATOM 516 N N . MET A 1 67 ? -0.042 13.716 -15.778 1.00 84.62 67 MET A N 1
ATOM 517 C CA . MET A 1 67 ? -0.277 14.471 -14.543 1.00 84.62 67 MET A CA 1
ATOM 518 C C . MET A 1 67 ? -1.273 13.768 -13.610 1.00 84.62 67 MET A C 1
ATOM 520 O O . MET A 1 67 ? -1.194 13.918 -12.391 1.00 84.62 67 MET A O 1
ATOM 524 N N . TYR A 1 68 ? -2.213 13.008 -14.176 1.00 82.00 68 TYR A N 1
ATOM 525 C CA . TYR A 1 68 ? -3.262 12.326 -13.432 1.00 82.00 68 TYR A CA 1
ATOM 526 C C . TYR A 1 68 ? -3.137 10.803 -13.542 1.00 82.00 68 TYR A C 1
ATOM 528 O O . TYR A 1 68 ? -2.788 10.301 -14.613 1.00 82.00 68 TYR A O 1
ATOM 536 N N . PRO A 1 69 ? -3.475 10.047 -12.476 1.00 81.06 69 PRO A N 1
ATOM 537 C CA . PRO A 1 69 ? -3.472 8.590 -12.521 1.00 81.06 69 PRO A CA 1
ATOM 538 C C . PRO A 1 69 ? -4.399 8.056 -13.620 1.00 81.06 69 PRO A C 1
ATOM 540 O O . PRO A 1 69 ? -5.623 8.129 -13.514 1.00 81.06 69 PRO A O 1
ATOM 543 N N . ASN A 1 70 ? -3.811 7.498 -14.677 1.00 87.12 70 ASN A N 1
ATOM 544 C CA . ASN A 1 70 ? -4.532 6.830 -15.754 1.00 87.12 70 ASN A CA 1
ATOM 545 C C . ASN A 1 70 ? -3.748 5.574 -16.171 1.00 87.12 70 ASN A C 1
ATOM 547 O O . ASN A 1 70 ? -2.709 5.692 -16.827 1.00 87.12 70 ASN A O 1
ATOM 551 N N . PRO A 1 71 ? -4.219 4.371 -15.797 1.00 89.88 71 PRO A N 1
ATOM 552 C CA . PRO A 1 71 ? -3.471 3.137 -16.018 1.00 89.88 71 PRO A CA 1
ATOM 553 C C . PRO A 1 71 ? -3.303 2.819 -17.504 1.00 89.88 71 PRO A C 1
ATOM 555 O O . PRO A 1 71 ? -2.246 2.342 -17.905 1.00 89.88 71 PRO A O 1
ATOM 558 N N . LEU A 1 72 ? -4.304 3.122 -18.335 1.00 89.31 72 LEU A N 1
ATOM 559 C CA . LEU A 1 72 ? -4.246 2.861 -19.772 1.00 89.31 72 LEU A CA 1
ATOM 560 C C . LEU A 1 72 ? -3.204 3.750 -20.457 1.00 89.31 72 LEU A C 1
ATOM 562 O O . LEU A 1 72 ? -2.379 3.257 -21.227 1.00 89.31 72 LEU A O 1
ATOM 566 N N . LEU A 1 73 ? -3.231 5.053 -20.167 1.00 89.06 73 LEU A N 1
ATOM 567 C CA . LEU A 1 73 ? -2.268 6.000 -20.728 1.00 89.06 73 LEU A CA 1
ATOM 568 C C . LEU A 1 73 ? -0.846 5.714 -20.265 1.00 89.06 73 LEU A C 1
ATOM 570 O O . LEU A 1 73 ? 0.073 5.711 -21.085 1.00 89.06 73 LEU A O 1
ATOM 574 N N . LEU A 1 74 ? -0.666 5.446 -18.971 1.00 91.06 74 LEU A N 1
ATOM 575 C CA . LEU A 1 74 ? 0.652 5.147 -18.438 1.00 91.06 74 LEU A CA 1
ATOM 576 C C . LEU A 1 74 ? 1.189 3.827 -19.002 1.00 91.06 74 LEU A C 1
ATOM 578 O O . LEU A 1 74 ? 2.331 3.790 -19.446 1.00 91.06 74 LEU A O 1
ATOM 582 N N . ALA A 1 75 ? 0.375 2.770 -19.086 1.00 92.88 75 ALA A N 1
ATOM 583 C CA . ALA A 1 75 ? 0.803 1.512 -19.697 1.00 92.88 75 ALA A CA 1
ATOM 584 C C . ALA A 1 75 ? 1.241 1.701 -21.159 1.00 92.88 75 ALA A C 1
ATOM 586 O O . ALA A 1 75 ? 2.307 1.228 -21.541 1.00 92.88 75 ALA A O 1
ATOM 587 N N . LYS A 1 76 ? 0.475 2.451 -21.961 1.00 90.62 76 LYS A N 1
ATOM 588 C CA . LYS A 1 76 ? 0.829 2.794 -23.350 1.00 90.62 76 LYS A CA 1
ATOM 589 C C . LYS A 1 76 ? 2.154 3.557 -23.453 1.00 90.62 76 LYS A C 1
ATOM 591 O O . LYS A 1 76 ? 2.996 3.220 -24.287 1.00 90.62 76 LYS A O 1
ATOM 596 N N . ALA A 1 77 ? 2.354 4.558 -22.596 1.00 91.69 77 ALA A N 1
ATOM 597 C CA . ALA A 1 77 ? 3.606 5.308 -22.530 1.00 91.69 77 ALA A CA 1
ATOM 598 C C . ALA A 1 77 ? 4.784 4.388 -22.170 1.00 91.69 77 ALA A C 1
ATOM 600 O O . ALA A 1 77 ? 5.804 4.396 -22.856 1.00 91.69 77 ALA A O 1
ATOM 601 N N . LEU A 1 78 ? 4.617 3.527 -21.164 1.00 93.38 78 LEU A N 1
ATOM 602 C CA . LEU A 1 78 ? 5.627 2.552 -20.754 1.00 93.38 78 LEU A CA 1
ATOM 603 C C . LEU A 1 78 ? 5.957 1.552 -21.865 1.00 93.38 78 LEU A C 1
ATOM 605 O O . LEU A 1 78 ? 7.132 1.295 -22.104 1.00 93.38 78 LEU A O 1
ATOM 609 N N . ILE A 1 79 ? 4.958 1.038 -22.588 1.00 92.38 79 ILE A N 1
ATOM 610 C CA . ILE A 1 79 ? 5.163 0.127 -23.726 1.00 92.38 79 ILE A CA 1
ATOM 611 C C . ILE A 1 79 ? 6.101 0.755 -24.758 1.00 92.38 79 ILE A C 1
ATOM 613 O O . ILE A 1 79 ? 7.031 0.085 -25.196 1.00 92.38 79 ILE A O 1
ATOM 617 N N . SER A 1 80 ? 5.913 2.039 -25.091 1.00 89.19 80 SER A N 1
ATOM 618 C CA . SER A 1 80 ? 6.740 2.738 -26.091 1.00 89.19 80 SER A CA 1
ATOM 619 C C . SER A 1 80 ? 8.229 2.831 -25.723 1.00 89.19 80 SER A C 1
ATOM 621 O O . SER A 1 80 ? 9.088 2.923 -26.604 1.00 89.19 80 SER A O 1
ATOM 623 N N . VAL A 1 81 ? 8.536 2.770 -24.425 1.00 89.19 81 VAL A N 1
ATOM 624 C CA . VAL A 1 81 ? 9.902 2.796 -23.889 1.00 89.19 81 VAL A CA 1
ATOM 625 C C . VAL A 1 81 ? 10.449 1.378 -23.734 1.00 89.19 81 VAL A C 1
ATOM 627 O O . VAL A 1 81 ? 11.564 1.086 -24.164 1.00 89.19 81 VAL A O 1
ATOM 630 N N . ILE A 1 82 ? 9.655 0.484 -23.139 1.00 90.38 82 ILE A N 1
ATOM 631 C CA . ILE A 1 82 ? 10.052 -0.880 -22.769 1.00 90.38 82 ILE A CA 1
ATOM 632 C C . ILE A 1 82 ? 10.273 -1.753 -24.005 1.00 90.38 82 ILE A C 1
ATOM 634 O O . ILE A 1 82 ? 11.209 -2.552 -24.029 1.00 90.38 82 ILE A O 1
ATOM 638 N N . SER A 1 83 ? 9.464 -1.586 -25.056 1.00 82.06 83 SER A N 1
ATOM 639 C CA . SER A 1 83 ? 9.551 -2.418 -26.262 1.00 82.06 83 SER A CA 1
ATOM 640 C C . SER A 1 83 ? 10.880 -2.276 -27.011 1.00 82.06 83 SER A C 1
ATOM 642 O O . SER A 1 83 ? 11.225 -3.150 -27.800 1.00 82.06 83 SER A O 1
ATOM 644 N N . LYS A 1 84 ? 11.649 -1.203 -26.768 1.00 80.31 84 LYS A N 1
ATOM 645 C CA . LYS A 1 84 ? 12.975 -0.996 -27.375 1.00 80.31 84 LYS A CA 1
ATOM 646 C C . LYS A 1 84 ? 14.015 -1.987 -26.843 1.00 80.31 84 LYS A C 1
ATOM 648 O O . LYS A 1 84 ? 14.935 -2.353 -27.571 1.00 80.31 84 LYS A O 1
ATOM 653 N N . LYS A 1 85 ? 13.901 -2.388 -25.572 1.00 81.69 85 LYS A N 1
ATOM 654 C CA . LYS A 1 85 ? 14.781 -3.363 -24.920 1.00 81.69 85 LYS A CA 1
ATOM 655 C C . LYS A 1 85 ? 14.110 -3.901 -23.660 1.00 81.69 85 LYS A C 1
ATOM 657 O O . LYS A 1 85 ? 13.978 -3.177 -22.672 1.00 81.69 85 LYS A O 1
ATOM 662 N N . LEU A 1 86 ? 13.744 -5.179 -23.684 1.00 87.38 86 LEU A N 1
ATOM 663 C CA . LEU A 1 86 ? 13.073 -5.819 -22.560 1.00 87.38 86 LEU A CA 1
ATOM 664 C C . LEU A 1 86 ? 14.037 -6.007 -21.369 1.00 87.38 86 LEU A C 1
ATOM 666 O O . LEU A 1 86 ? 15.146 -6.520 -21.546 1.00 87.38 86 LEU A O 1
ATOM 670 N N . PRO A 1 87 ? 13.668 -5.555 -20.157 1.00 91.12 87 PRO A N 1
ATOM 671 C CA . PRO A 1 87 ? 14.454 -5.782 -18.951 1.00 91.12 87 PRO A CA 1
ATOM 672 C C . PRO A 1 87 ? 14.103 -7.131 -18.308 1.00 91.12 87 PRO A C 1
ATOM 674 O O . PRO A 1 87 ? 12.949 -7.527 -18.318 1.00 91.12 87 PRO A O 1
ATOM 677 N N . ALA A 1 88 ? 15.051 -7.757 -17.601 1.00 90.25 88 ALA A N 1
ATOM 678 C CA . ALA A 1 88 ? 14.795 -9.003 -16.861 1.00 90.25 88 ALA A CA 1
ATOM 679 C C . ALA A 1 88 ? 13.590 -8.934 -15.901 1.00 90.25 88 ALA A C 1
ATOM 681 O O . ALA A 1 88 ? 12.807 -9.873 -15.786 1.00 90.25 88 ALA A O 1
ATOM 682 N N . TYR A 1 89 ? 13.423 -7.785 -15.244 1.00 92.88 89 TYR A N 1
ATOM 683 C CA . TYR A 1 89 ? 12.305 -7.521 -14.347 1.00 92.88 89 TYR A CA 1
ATOM 684 C C . TYR A 1 89 ? 11.714 -6.142 -14.613 1.00 92.88 89 TYR A C 1
ATOM 686 O O . TYR A 1 89 ? 12.465 -5.164 -14.732 1.00 92.88 89 TYR A O 1
ATOM 694 N N . ILE A 1 90 ? 10.383 -6.082 -14.660 1.00 96.06 90 ILE A N 1
ATOM 695 C CA . ILE A 1 90 ? 9.580 -4.856 -14.634 1.00 96.06 90 ILE A CA 1
ATOM 696 C C . ILE A 1 90 ? 8.843 -4.835 -13.295 1.00 96.06 90 ILE A C 1
ATOM 698 O O . ILE A 1 90 ? 7.989 -5.679 -13.031 1.00 96.06 90 ILE A O 1
ATOM 702 N N . CYS A 1 91 ? 9.180 -3.876 -12.445 1.00 96.25 91 CYS A N 1
ATOM 703 C CA . CYS A 1 91 ? 8.793 -3.869 -11.043 1.00 96.25 91 CYS A CA 1
ATOM 704 C C . CYS A 1 91 ? 7.865 -2.686 -10.763 1.00 96.25 91 CYS A C 1
ATOM 706 O O . CYS A 1 91 ? 8.202 -1.544 -11.081 1.00 96.25 91 CYS A O 1
ATOM 708 N N . LEU A 1 92 ? 6.716 -2.952 -10.143 1.00 96.69 92 LEU A N 1
ATOM 709 C CA . LEU A 1 92 ? 5.744 -1.937 -9.736 1.00 96.69 92 LEU A CA 1
ATOM 710 C C . LEU A 1 92 ? 5.348 -2.130 -8.267 1.00 96.69 92 LEU A C 1
ATOM 712 O O . LEU A 1 92 ? 5.373 -3.247 -7.752 1.00 96.69 92 LEU A O 1
ATOM 716 N N . SER A 1 93 ? 4.909 -1.074 -7.586 1.00 94.12 93 SER A N 1
ATOM 717 C CA . SER A 1 93 ? 4.260 -1.224 -6.275 1.00 94.12 93 SER A CA 1
ATOM 718 C C . SER A 1 93 ? 2.875 -1.869 -6.432 1.00 94.12 93 SER A C 1
ATOM 720 O O . SER A 1 93 ? 2.162 -1.583 -7.390 1.00 94.12 93 SER A O 1
ATOM 722 N N . HIS A 1 94 ? 2.455 -2.727 -5.506 1.00 93.56 94 HIS A N 1
ATOM 723 C CA . HIS A 1 94 ? 1.180 -3.443 -5.559 1.00 93.56 94 HIS A CA 1
ATOM 724 C C . HIS A 1 94 ? 0.037 -2.573 -5.025 1.00 93.56 94 HIS A C 1
ATOM 726 O O . HIS A 1 94 ? -0.308 -2.607 -3.845 1.00 93.56 94 HIS A O 1
ATOM 732 N N . ASN A 1 95 ? -0.564 -1.789 -5.914 1.00 88.06 95 ASN A N 1
ATOM 733 C CA . ASN A 1 95 ? -1.740 -0.972 -5.629 1.00 88.06 95 ASN A CA 1
ATOM 734 C C . ASN A 1 95 ? -2.740 -1.032 -6.795 1.00 88.06 95 ASN A C 1
ATOM 736 O O . ASN A 1 95 ? -2.496 -1.679 -7.813 1.00 88.06 95 ASN A O 1
ATOM 740 N N . MET A 1 96 ? -3.886 -0.364 -6.647 1.00 87.81 96 MET A N 1
ATOM 741 C CA . MET A 1 96 ? -4.966 -0.415 -7.636 1.00 87.81 96 MET A CA 1
ATOM 742 C C . MET A 1 96 ? -4.526 0.035 -9.038 1.00 87.81 96 MET A C 1
ATOM 744 O O . MET A 1 96 ? -4.908 -0.599 -10.019 1.00 87.81 96 MET A O 1
ATOM 748 N N . LEU A 1 97 ? -3.726 1.102 -9.135 1.00 89.69 97 LEU A N 1
ATOM 749 C CA . LEU A 1 97 ? -3.266 1.657 -10.409 1.00 89.69 97 LEU A CA 1
ATOM 750 C C . LEU A 1 97 ? -2.288 0.696 -11.095 1.00 89.69 97 LEU A C 1
ATOM 752 O O . LEU A 1 97 ? -2.498 0.278 -12.234 1.00 89.69 97 LEU A O 1
ATOM 756 N N . ASN A 1 98 ? -1.248 0.296 -10.373 1.00 94.56 98 ASN A N 1
ATOM 757 C CA . ASN A 1 98 ? -0.173 -0.526 -10.912 1.00 94.56 98 ASN A CA 1
ATOM 758 C C . ASN A 1 98 ? -0.588 -1.963 -11.194 1.00 94.56 98 ASN A C 1
ATOM 760 O O . ASN A 1 98 ? -0.042 -2.566 -12.109 1.00 94.56 98 ASN A O 1
ATOM 764 N N . CYS A 1 99 ? -1.562 -2.521 -10.472 1.00 95.38 99 CYS A N 1
ATOM 765 C CA . CYS A 1 99 ? -2.114 -3.833 -10.813 1.00 95.38 99 CYS A CA 1
ATOM 766 C C . CYS A 1 99 ? -2.787 -3.824 -12.191 1.00 95.38 99 CYS A C 1
ATOM 768 O O . CYS A 1 99 ? -2.649 -4.788 -12.944 1.00 95.38 99 CYS A O 1
ATOM 770 N N . GLN A 1 100 ? -3.473 -2.733 -12.546 1.00 95.25 100 GLN A N 1
ATOM 771 C CA . GLN A 1 100 ? -4.057 -2.583 -13.881 1.00 95.25 100 GLN A CA 1
ATOM 772 C C . GLN A 1 100 ? -2.963 -2.421 -14.941 1.00 95.25 100 GLN A C 1
ATOM 774 O O . GLN A 1 100 ? -2.997 -3.107 -15.960 1.00 95.25 100 GLN A O 1
ATOM 779 N N . ILE A 1 101 ? -1.957 -1.580 -14.675 1.00 95.69 101 ILE A N 1
ATOM 780 C CA . ILE A 1 101 ? -0.807 -1.389 -15.575 1.00 95.69 101 ILE A CA 1
ATOM 781 C C . ILE A 1 101 ? -0.067 -2.711 -15.796 1.00 95.69 101 ILE A C 1
ATOM 783 O O . ILE A 1 101 ? 0.188 -3.077 -16.937 1.00 95.69 101 ILE A O 1
ATOM 787 N N . ALA A 1 102 ? 0.232 -3.451 -14.728 1.00 97.19 102 ALA A N 1
ATOM 788 C CA . ALA A 1 102 ? 0.924 -4.733 -14.789 1.00 97.19 102 ALA A CA 1
ATOM 789 C C . ALA A 1 102 ? 0.171 -5.745 -15.662 1.00 97.19 102 ALA A C 1
ATOM 791 O O . ALA A 1 102 ? 0.793 -6.411 -16.484 1.00 97.19 102 ALA A O 1
ATOM 792 N N . GLY A 1 103 ? -1.160 -5.814 -15.545 1.00 96.88 103 GLY A N 1
ATOM 793 C CA . GLY A 1 103 ? -1.989 -6.660 -16.407 1.00 96.88 103 GLY A CA 1
ATOM 794 C C . GLY A 1 103 ? -1.921 -6.259 -17.885 1.00 96.88 103 GLY A C 1
ATOM 795 O O . GLY A 1 103 ? -1.748 -7.122 -18.745 1.00 96.88 103 GLY A O 1
ATOM 796 N N . ILE A 1 104 ? -1.995 -4.956 -18.184 1.00 95.62 104 ILE A N 1
ATOM 797 C CA . ILE A 1 104 ? -1.890 -4.437 -19.560 1.00 95.62 104 ILE A CA 1
ATOM 798 C C . ILE A 1 104 ? -0.504 -4.732 -20.147 1.00 95.62 104 ILE A C 1
ATOM 800 O O . ILE A 1 104 ? -0.405 -5.215 -21.275 1.00 95.62 104 ILE A O 1
ATOM 804 N N . LEU A 1 105 ? 0.562 -4.478 -19.382 1.00 95.69 105 LEU A N 1
ATOM 805 C CA . LEU A 1 105 ? 1.939 -4.754 -19.790 1.00 95.69 105 LEU A CA 1
ATOM 806 C C . LEU A 1 105 ? 2.164 -6.251 -20.026 1.00 95.69 105 LEU A C 1
ATOM 808 O O . LEU A 1 105 ? 2.748 -6.614 -21.042 1.00 95.69 105 LEU A O 1
ATOM 812 N N . ALA A 1 106 ? 1.670 -7.116 -19.136 1.00 95.31 106 ALA A N 1
ATOM 813 C CA . ALA A 1 106 ? 1.809 -8.567 -19.257 1.00 95.31 106 ALA A CA 1
ATOM 814 C C . ALA A 1 106 ? 1.168 -9.088 -20.543 1.00 95.31 106 ALA A C 1
ATOM 816 O O . ALA A 1 106 ? 1.788 -9.847 -21.285 1.00 95.31 106 ALA A O 1
ATOM 817 N N . HIS A 1 107 ? -0.046 -8.618 -20.837 1.00 95.50 107 HIS A N 1
ATOM 818 C CA . HIS A 1 107 ? -0.747 -8.967 -22.064 1.00 95.50 107 HIS A CA 1
ATOM 819 C C . HIS A 1 107 ? -0.011 -8.456 -23.310 1.00 95.50 107 HIS A C 1
ATOM 821 O O . HIS A 1 107 ? 0.266 -9.232 -24.219 1.00 95.50 107 HIS A O 1
ATOM 827 N N . HIS A 1 108 ? 0.348 -7.169 -23.346 1.00 94.06 108 HIS A N 1
ATOM 828 C CA . HIS A 1 108 ? 0.950 -6.556 -24.532 1.00 94.06 108 HIS A CA 1
ATOM 829 C C . HIS A 1 108 ? 2.364 -7.078 -24.824 1.00 94.06 108 HIS A C 1
ATOM 831 O O . HIS A 1 108 ? 2.752 -7.208 -25.982 1.00 94.06 108 HIS A O 1
ATOM 837 N N . LEU A 1 109 ? 3.155 -7.354 -23.787 1.00 92.69 109 LEU A N 1
ATOM 838 C CA . LEU A 1 109 ? 4.520 -7.863 -23.932 1.00 92.69 109 LEU A CA 1
ATOM 839 C C . LEU A 1 109 ? 4.568 -9.396 -24.015 1.00 92.69 109 LEU A C 1
ATOM 841 O O . LEU A 1 109 ? 5.629 -9.941 -24.291 1.00 92.69 109 LEU A O 1
ATOM 845 N N . SER A 1 110 ? 3.439 -10.088 -23.805 1.00 92.25 110 SER A N 1
ATOM 846 C CA . SER A 1 110 ? 3.364 -11.556 -23.728 1.00 92.25 110 SER A CA 1
ATOM 847 C C . SER A 1 110 ? 4.325 -12.151 -22.689 1.00 92.25 110 SER A C 1
ATOM 849 O O . SER A 1 110 ? 5.012 -13.137 -22.944 1.00 92.25 110 SER A O 1
ATOM 851 N N . VAL A 1 111 ? 4.371 -11.541 -21.500 1.00 92.62 111 VAL A N 1
ATOM 852 C CA . VAL A 1 111 ? 5.254 -11.934 -20.387 1.00 92.62 111 VAL A CA 1
ATOM 853 C C . VAL A 1 111 ? 4.444 -12.281 -19.133 1.00 92.62 111 VAL A C 1
ATOM 855 O O . VAL A 1 111 ? 3.352 -11.740 -18.933 1.00 92.62 111 VAL A O 1
ATOM 858 N N . PRO A 1 112 ? 4.946 -13.163 -18.250 1.00 94.12 112 PRO A N 1
ATOM 859 C CA . PRO A 1 112 ? 4.277 -13.491 -16.997 1.00 94.12 112 PRO A CA 1
ATOM 860 C C . PRO A 1 112 ? 4.236 -12.294 -16.041 1.00 94.12 112 PRO A C 1
ATOM 862 O O . PRO A 1 112 ? 5.129 -11.441 -16.021 1.00 94.12 112 PRO A O 1
ATOM 865 N N . CYS A 1 113 ? 3.222 -12.290 -15.175 1.00 95.12 113 CYS A N 1
ATOM 866 C CA . CYS A 1 113 ? 3.086 -11.332 -14.085 1.00 95.12 113 CYS A CA 1
ATOM 867 C C . CYS A 1 113 ? 2.910 -12.050 -12.744 1.00 95.12 113 CYS A C 1
ATOM 869 O O . CYS A 1 113 ? 1.934 -12.776 -12.547 1.00 95.12 113 CYS A O 1
ATOM 871 N N . ILE A 1 114 ? 3.805 -11.790 -11.789 1.00 95.62 114 ILE A N 1
ATOM 872 C CA . ILE A 1 114 ? 3.677 -12.245 -10.401 1.00 95.62 114 ILE A CA 1
ATOM 873 C C . ILE A 1 114 ? 3.181 -11.073 -9.559 1.00 95.62 114 ILE A C 1
ATOM 875 O O . ILE A 1 114 ? 3.912 -10.124 -9.273 1.00 95.62 114 ILE A O 1
ATOM 879 N N . SER A 1 115 ? 1.909 -11.119 -9.164 1.00 95.38 115 SER A N 1
ATOM 880 C CA . SER A 1 115 ? 1.331 -10.061 -8.337 1.00 95.38 115 SER A CA 1
ATOM 881 C C . SER A 1 115 ? 1.560 -10.278 -6.838 1.00 95.38 115 SER A C 1
ATOM 883 O O . SER A 1 115 ? 1.816 -11.400 -6.407 1.00 95.38 115 SER A O 1
ATOM 885 N N . ALA A 1 116 ? 1.418 -9.211 -6.048 1.00 93.19 116 ALA A N 1
ATOM 886 C CA . ALA A 1 116 ? 1.452 -9.228 -4.584 1.00 93.19 116 ALA A CA 1
ATOM 887 C C . ALA A 1 116 ? 2.671 -9.950 -3.969 1.00 93.19 116 ALA A C 1
ATOM 889 O O . ALA A 1 116 ? 2.517 -10.734 -3.034 1.00 93.19 116 ALA A O 1
ATOM 890 N N . VAL A 1 117 ? 3.870 -9.719 -4.507 1.00 95.12 117 VAL A N 1
ATOM 891 C CA . VAL A 1 117 ? 5.118 -10.269 -3.961 1.00 95.12 117 VAL A CA 1
ATOM 892 C C . VAL A 1 117 ? 5.406 -9.639 -2.597 1.00 95.12 117 VAL A C 1
ATOM 894 O O . VAL A 1 117 ? 5.297 -8.424 -2.433 1.00 95.12 117 VAL A O 1
ATOM 897 N N . GLU A 1 118 ? 5.773 -10.479 -1.632 1.00 91.56 118 GLU A N 1
ATOM 898 C CA . GLU A 1 118 ? 6.055 -10.099 -0.240 1.00 91.56 118 GLU A CA 1
ATOM 899 C C . GLU A 1 118 ? 7.530 -10.273 0.123 1.00 91.56 118 GLU A C 1
ATOM 901 O O . GLU A 1 118 ? 8.061 -9.529 0.942 1.00 91.56 118 GLU A O 1
ATOM 906 N N . SER A 1 119 ? 8.188 -11.274 -0.457 1.00 90.88 119 SER A N 1
ATOM 907 C CA . SER A 1 119 ? 9.608 -11.551 -0.253 1.00 90.88 119 SER A CA 1
ATOM 908 C C . SER A 1 119 ? 10.163 -12.386 -1.401 1.00 90.88 119 SER A C 1
ATOM 910 O O . SER A 1 119 ? 9.422 -12.842 -2.277 1.00 90.88 119 SER A O 1
ATOM 912 N N . PHE A 1 120 ? 11.477 -12.576 -1.405 1.00 91.94 120 PHE A N 1
ATOM 913 C CA . PHE A 1 120 ? 12.156 -13.475 -2.324 1.00 91.94 120 PHE A CA 1
ATOM 914 C C . PHE A 1 120 ? 13.240 -14.271 -1.586 1.00 91.94 120 PHE A C 1
ATOM 916 O O . PHE A 1 120 ? 13.620 -13.930 -0.465 1.00 91.94 120 PHE A O 1
ATOM 923 N N . SER A 1 121 ? 13.716 -15.343 -2.205 1.00 90.69 121 SER A N 1
ATOM 924 C CA . SER A 1 121 ? 14.960 -16.020 -1.834 1.00 90.69 121 SER A CA 1
ATOM 925 C C . SER A 1 121 ? 15.701 -16.471 -3.079 1.00 90.69 121 SER A C 1
ATOM 927 O O . SER A 1 121 ? 15.105 -16.611 -4.144 1.00 90.69 121 SER A O 1
ATOM 929 N N . GLU A 1 122 ? 16.991 -16.713 -2.925 1.00 88.12 122 GLU A N 1
ATOM 930 C CA . GLU A 1 122 ? 17.815 -17.367 -3.931 1.00 88.12 122 GLU A CA 1
ATOM 931 C C . GLU A 1 122 ? 17.714 -18.889 -3.755 1.00 88.12 122 GLU A C 1
ATOM 933 O O . GLU A 1 122 ? 17.630 -19.387 -2.630 1.00 88.12 122 GLU A O 1
ATOM 938 N N . SER A 1 123 ? 17.633 -19.614 -4.865 1.00 85.56 123 SER A N 1
ATOM 939 C CA . SER A 1 123 ? 17.738 -21.077 -4.897 1.00 85.56 123 SER A CA 1
ATOM 940 C C . SER A 1 123 ? 19.195 -21.519 -5.019 1.00 85.56 123 SER A C 1
ATOM 942 O O . SER A 1 123 ? 20.046 -20.718 -5.392 1.00 85.56 123 SER A O 1
ATOM 944 N N . ASP A 1 124 ? 19.479 -22.799 -4.775 1.00 82.44 124 ASP A N 1
ATOM 945 C CA . ASP A 1 124 ? 20.841 -23.348 -4.890 1.00 82.44 124 ASP A CA 1
ATOM 946 C C . ASP A 1 1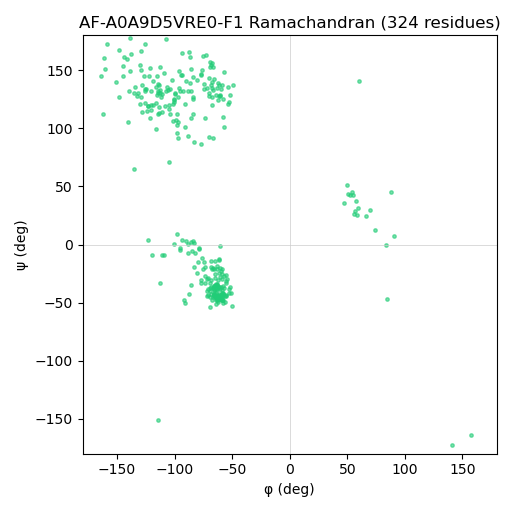24 ? 21.447 -23.173 -6.299 1.00 82.44 124 ASP A C 1
ATOM 948 O O . ASP A 1 124 ? 22.663 -23.075 -6.447 1.00 82.44 124 ASP A O 1
ATOM 952 N N . ASP A 1 125 ? 20.595 -23.068 -7.325 1.00 79.62 125 ASP A N 1
ATOM 953 C CA . ASP A 1 125 ? 20.982 -22.836 -8.722 1.00 79.62 125 ASP A CA 1
ATOM 954 C C . ASP A 1 125 ? 21.161 -21.338 -9.070 1.00 79.62 125 ASP A C 1
ATOM 956 O O . ASP A 1 125 ? 21.403 -20.996 -10.227 1.00 79.62 125 ASP A O 1
ATOM 960 N N . GLY A 1 126 ? 21.007 -20.427 -8.099 1.00 78.62 126 GLY A N 1
ATOM 961 C CA . GLY A 1 126 ? 21.109 -18.970 -8.282 1.00 78.62 126 GLY A CA 1
ATOM 962 C C . GLY A 1 126 ? 19.828 -18.285 -8.780 1.00 78.62 126 GLY A C 1
ATOM 963 O O . GLY A 1 126 ? 19.786 -17.065 -8.936 1.00 78.62 126 GLY A O 1
ATOM 964 N N . ASP A 1 127 ? 18.748 -19.037 -9.016 1.00 84.25 127 ASP A N 1
ATOM 965 C CA . ASP A 1 127 ? 17.474 -18.457 -9.456 1.00 84.25 127 ASP A CA 1
ATOM 966 C C . ASP A 1 127 ? 16.710 -17.788 -8.307 1.00 84.25 127 ASP A C 1
ATOM 968 O O . ASP A 1 127 ? 16.698 -18.277 -7.174 1.00 84.25 127 ASP A O 1
ATOM 972 N N . ILE A 1 128 ? 15.980 -16.717 -8.626 1.00 89.06 128 ILE A N 1
ATOM 973 C CA . ILE A 1 128 ? 15.128 -15.998 -7.672 1.00 89.06 128 ILE A CA 1
ATOM 974 C C . ILE A 1 128 ? 13.757 -16.674 -7.552 1.00 89.06 128 ILE A C 1
ATOM 976 O O . ILE A 1 128 ? 13.022 -16.832 -8.531 1.00 89.06 128 ILE A O 1
ATOM 980 N N . ILE A 1 129 ? 13.378 -17.011 -6.321 1.00 92.75 129 ILE A N 1
ATOM 981 C CA . ILE A 1 129 ? 12.064 -17.536 -5.949 1.00 92.75 129 ILE A CA 1
ATOM 982 C C . ILE A 1 129 ? 11.274 -16.428 -5.259 1.00 92.75 129 ILE A C 1
ATOM 984 O O . ILE A 1 129 ? 11.670 -15.939 -4.202 1.00 92.75 129 ILE A O 1
ATOM 988 N N . PHE A 1 130 ? 10.125 -16.056 -5.820 1.00 94.25 130 PHE A N 1
ATOM 989 C CA . PHE A 1 130 ? 9.231 -15.062 -5.229 1.00 94.25 130 PHE A CA 1
ATOM 990 C C . PHE A 1 130 ? 8.215 -15.713 -4.298 1.00 94.25 130 PHE A C 1
ATOM 992 O O . PHE A 1 130 ? 7.645 -16.756 -4.615 1.00 94.25 130 PHE A O 1
ATOM 999 N N . ARG A 1 131 ? 7.926 -15.062 -3.171 1.00 94.88 131 ARG A N 1
ATOM 1000 C CA . ARG A 1 131 ? 6.917 -15.506 -2.208 1.00 94.88 131 ARG A CA 1
ATOM 1001 C C . ARG A 1 131 ? 5.752 -14.537 -2.146 1.00 94.88 131 ARG A C 1
ATOM 1003 O O . ARG A 1 131 ? 5.939 -13.320 -2.086 1.00 94.88 131 ARG A O 1
ATOM 1010 N N . ARG A 1 132 ? 4.539 -15.087 -2.110 1.00 93.94 132 ARG A N 1
ATOM 1011 C CA . ARG A 1 132 ? 3.308 -14.319 -1.886 1.00 93.94 132 ARG A CA 1
ATOM 1012 C C . ARG A 1 132 ? 2.285 -15.090 -1.072 1.00 93.94 132 ARG A C 1
ATOM 1014 O O . ARG A 1 132 ? 2.204 -16.317 -1.142 1.00 93.94 132 ARG A O 1
ATOM 1021 N N . SER A 1 133 ? 1.426 -14.361 -0.374 1.00 90.56 133 SER A N 1
ATOM 1022 C CA . SER A 1 133 ? 0.222 -14.925 0.227 1.00 90.56 133 SER A CA 1
ATOM 1023 C C . SER A 1 133 ? -0.850 -15.213 -0.825 1.00 90.56 133 SER A C 1
ATOM 1025 O O . SER A 1 133 ? -1.136 -14.395 -1.707 1.00 90.56 133 SER A O 1
ATOM 1027 N N . ILE A 1 134 ? -1.508 -16.360 -0.686 1.00 90.56 134 ILE A N 1
ATOM 1028 C CA . ILE A 1 134 ? -2.737 -16.716 -1.406 1.00 90.56 134 ILE A CA 1
ATOM 1029 C C . ILE A 1 134 ? -3.796 -17.199 -0.401 1.00 90.56 134 ILE A C 1
ATOM 1031 O O . ILE A 1 134 ? -3.501 -17.407 0.779 1.00 90.56 134 ILE A O 1
ATOM 1035 N N . PHE A 1 135 ? -5.058 -17.304 -0.833 1.00 88.50 135 PHE A N 1
ATOM 1036 C CA . PHE A 1 135 ? -6.192 -17.665 0.035 1.00 88.50 135 PHE A CA 1
ATOM 1037 C C . PHE A 1 135 ? -6.254 -16.830 1.332 1.00 88.50 135 PHE A C 1
ATOM 1039 O O . PHE A 1 135 ? -6.315 -17.367 2.437 1.00 88.50 135 PHE A O 1
ATOM 1046 N N . ASN A 1 136 ? -6.193 -15.498 1.205 1.00 74.81 136 ASN A N 1
ATOM 1047 C CA . ASN A 1 136 ? -6.178 -14.548 2.331 1.00 74.81 136 ASN A CA 1
ATOM 1048 C C . ASN A 1 136 ? -5.022 -14.740 3.339 1.00 74.81 136 ASN A C 1
ATOM 1050 O O . ASN A 1 136 ? -5.118 -14.308 4.492 1.00 74.81 136 ASN A O 1
ATOM 1054 N N . GLY A 1 137 ? -3.908 -15.331 2.896 1.00 77.75 137 GLY A N 1
ATOM 1055 C CA . GLY A 1 137 ? -2.722 -15.570 3.722 1.00 77.75 137 GLY A CA 1
ATOM 1056 C C . GLY A 1 137 ? -2.713 -16.916 4.430 1.00 77.75 137 GLY A C 1
ATOM 1057 O O . GLY A 1 137 ? -1.814 -17.155 5.226 1.00 77.75 137 GLY A O 1
ATOM 1058 N N . LYS A 1 138 ? -3.674 -17.801 4.136 1.00 78.31 138 LYS A N 1
ATOM 1059 C CA . LYS A 1 138 ? -3.666 -19.175 4.654 1.00 78.31 138 LYS A CA 1
ATOM 1060 C C . LYS A 1 138 ? -2.532 -20.012 4.069 1.00 78.31 138 LYS A C 1
ATOM 1062 O O . LYS A 1 138 ? -2.053 -20.914 4.740 1.00 78.31 138 LYS A O 1
ATOM 1067 N N . LEU A 1 139 ? -2.119 -19.720 2.835 1.00 91.69 139 LEU A N 1
ATOM 1068 C CA . LEU A 1 139 ? -1.002 -20.391 2.179 1.00 91.69 139 LEU A CA 1
ATOM 1069 C C . LEU A 1 139 ? 0.011 -19.356 1.685 1.00 91.69 139 LEU A C 1
ATOM 1071 O O . LEU A 1 139 ? -0.361 -18.268 1.230 1.00 91.69 139 LEU A O 1
ATOM 1075 N N . LYS A 1 140 ? 1.288 -19.732 1.742 1.00 93.62 140 LYS A N 1
ATOM 1076 C CA .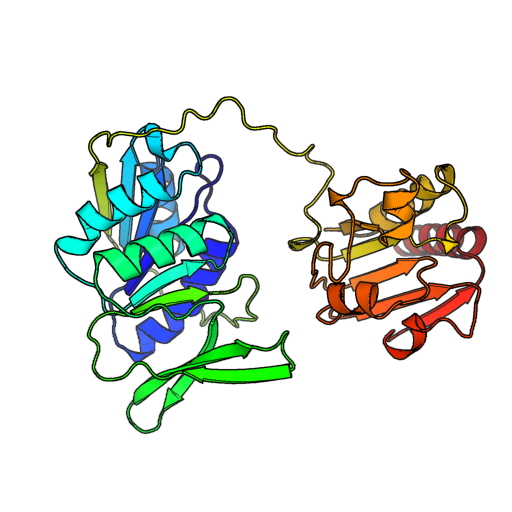 LYS A 1 140 ? 2.386 -19.036 1.071 1.00 93.62 140 LYS A CA 1
ATOM 1077 C C . LYS A 1 140 ? 2.725 -19.806 -0.199 1.00 93.62 140 LYS A C 1
ATOM 1079 O O . LYS A 1 140 ? 3.003 -20.998 -0.134 1.00 93.62 140 LYS A O 1
ATOM 1084 N N . ALA A 1 141 ? 2.658 -19.129 -1.337 1.00 96.06 141 ALA A N 1
ATOM 1085 C CA . ALA A 1 141 ? 3.088 -19.674 -2.613 1.00 96.06 141 ALA A CA 1
ATOM 1086 C C . ALA A 1 141 ? 4.527 -19.242 -2.887 1.00 96.06 141 ALA A C 1
ATOM 1088 O O . ALA A 1 141 ? 4.839 -18.055 -2.769 1.00 96.06 141 ALA A O 1
ATOM 1089 N N . GLU A 1 142 ? 5.363 -20.199 -3.277 1.00 95.38 142 GLU A N 1
ATOM 1090 C CA . GLU A 1 142 ? 6.695 -19.966 -3.828 1.00 95.38 142 GLU A CA 1
ATOM 1091 C C . GLU A 1 142 ? 6.620 -20.099 -5.349 1.00 95.38 142 GLU A C 1
ATOM 1093 O O . GLU A 1 142 ? 6.095 -21.082 -5.872 1.00 95.38 142 GLU A O 1
ATOM 1098 N N . ILE A 1 143 ? 7.072 -19.072 -6.063 1.00 94.62 143 ILE A N 1
ATOM 1099 C CA . ILE A 1 143 ? 6.891 -18.941 -7.505 1.00 94.62 143 ILE A CA 1
ATOM 1100 C C . ILE A 1 143 ? 8.251 -18.659 -8.134 1.00 94.62 143 ILE A C 1
ATOM 1102 O O . ILE A 1 143 ? 8.835 -17.595 -7.924 1.00 94.62 143 ILE A O 1
ATOM 1106 N N . LYS A 1 144 ? 8.725 -19.614 -8.934 1.00 90.94 144 LYS A N 1
ATOM 1107 C CA . LYS A 1 144 ? 9.918 -19.496 -9.776 1.00 90.94 144 LYS A CA 1
ATOM 1108 C C . LYS A 1 144 ? 9.477 -19.321 -11.235 1.00 90.94 144 LYS A C 1
ATOM 1110 O O . LYS A 1 144 ? 8.833 -20.227 -11.768 1.00 90.94 144 LYS A O 1
ATOM 1115 N N . PRO A 1 145 ? 9.774 -18.187 -11.892 1.00 85.62 145 PRO A N 1
ATOM 1116 C CA . PRO A 1 145 ? 9.572 -18.052 -13.333 1.00 85.62 145 PRO A CA 1
ATOM 1117 C C . PRO A 1 145 ? 10.414 -19.091 -14.089 1.00 85.62 145 PRO A C 1
ATOM 1119 O O . PRO A 1 145 ? 11.612 -19.197 -13.847 1.00 85.62 145 PRO A O 1
ATOM 1122 N N . GLN A 1 146 ? 9.811 -19.862 -14.997 1.00 79.50 146 GLN A N 1
ATOM 1123 C CA . GLN A 1 146 ? 10.529 -20.834 -15.833 1.00 79.50 146 GLN A CA 1
ATOM 1124 C C . GLN A 1 146 ? 10.685 -20.301 -17.260 1.00 79.50 146 GLN A C 1
ATOM 1126 O O . GLN A 1 146 ? 9.703 -19.854 -17.839 1.00 79.50 146 GLN A O 1
ATOM 1131 N N . HIS A 1 147 ? 11.888 -20.411 -17.836 1.00 63.25 147 HIS A N 1
ATOM 1132 C CA . HIS A 1 147 ?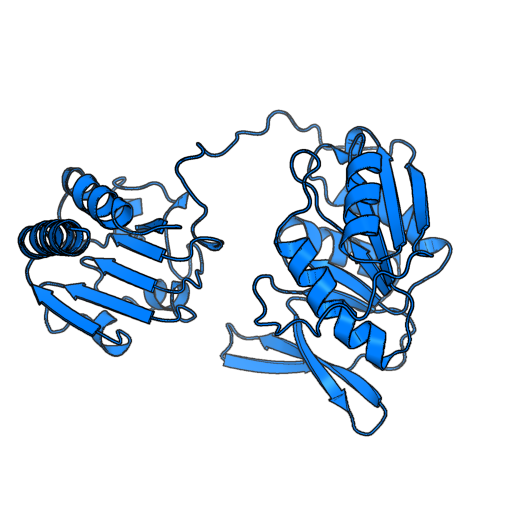 12.167 -20.193 -19.269 1.00 63.25 147 HIS A CA 1
ATOM 1133 C C . HIS A 1 147 ? 11.790 -18.812 -19.837 1.00 63.25 147 HIS A C 1
ATOM 1135 O O . HIS A 1 147 ? 11.310 -18.722 -20.966 1.00 63.25 147 HIS A O 1
ATOM 1141 N N . ILE A 1 148 ? 11.970 -17.730 -19.073 1.00 66.00 148 ILE A N 1
ATOM 1142 C CA . ILE A 1 148 ? 11.476 -16.401 -19.461 1.00 66.00 148 ILE A CA 1
ATOM 1143 C C . ILE A 1 148 ? 12.539 -15.321 -19.220 1.00 66.00 148 ILE A C 1
ATOM 1145 O O . ILE A 1 148 ? 13.085 -15.209 -18.127 1.00 66.00 148 ILE A O 1
ATOM 1149 N N . GLU A 1 149 ? 12.781 -14.490 -20.238 1.00 82.25 149 GLU A N 1
ATOM 1150 C CA . GLU A 1 149 ? 13.760 -13.390 -20.216 1.00 82.25 149 GLU A CA 1
ATOM 1151 C C . GLU A 1 149 ? 13.258 -12.124 -19.506 1.00 82.25 149 GLU A C 1
ATOM 1153 O O . GLU A 1 149 ? 14.041 -11.223 -19.227 1.00 82.25 149 GLU A O 1
ATOM 1158 N N . THR A 1 150 ? 11.951 -11.994 -19.264 1.00 91.38 150 THR A N 1
ATOM 1159 C CA . THR A 1 150 ? 11.335 -10.799 -18.668 1.00 91.38 150 THR A CA 1
ATOM 1160 C C . THR A 1 150 ? 10.121 -11.164 -17.830 1.00 91.38 150 THR A C 1
ATOM 1162 O O . THR A 1 150 ? 9.190 -11.794 -18.322 1.00 91.38 150 THR A O 1
ATOM 1165 N N . VAL A 1 151 ? 10.094 -10.721 -16.575 1.00 94.06 151 VAL A N 1
ATOM 1166 C CA . VAL A 1 151 ? 8.976 -10.963 -15.654 1.00 94.06 151 VAL A CA 1
ATOM 1167 C C . VAL A 1 151 ? 8.462 -9.641 -15.104 1.00 94.06 151 VAL A C 1
ATOM 1169 O O . VAL A 1 151 ? 9.237 -8.790 -14.662 1.00 94.06 151 VAL A O 1
ATOM 1172 N N . ILE A 1 152 ? 7.142 -9.469 -15.094 1.00 96.25 152 ILE A N 1
ATOM 1173 C CA . ILE A 1 152 ? 6.508 -8.357 -14.387 1.00 96.25 152 ILE A CA 1
ATOM 1174 C C . ILE A 1 152 ? 6.234 -8.790 -12.951 1.00 96.25 152 ILE A C 1
ATOM 1176 O O . ILE A 1 152 ? 5.659 -9.853 -12.714 1.00 96.25 152 ILE A O 1
ATOM 1180 N N . ILE A 1 153 ? 6.606 -7.958 -11.985 1.00 96.31 153 ILE A N 1
ATOM 1181 C CA . ILE A 1 153 ? 6.310 -8.189 -10.573 1.00 96.31 153 ILE A CA 1
ATOM 1182 C C . ILE A 1 153 ? 5.656 -6.959 -9.955 1.00 96.31 153 ILE A C 1
ATOM 1184 O O . ILE A 1 153 ? 6.083 -5.826 -10.181 1.00 96.31 153 ILE A O 1
ATOM 1188 N N . THR A 1 154 ? 4.618 -7.183 -9.149 1.00 96.81 154 THR A N 1
ATOM 1189 C CA . THR A 1 154 ? 4.062 -6.131 -8.287 1.00 96.81 154 THR A CA 1
ATOM 1190 C C . THR A 1 154 ? 4.362 -6.460 -6.832 1.00 96.81 154 THR A C 1
ATOM 1192 O O . THR A 1 154 ? 4.046 -7.569 -6.397 1.00 96.81 154 THR A O 1
ATOM 1195 N N . ILE A 1 155 ? 4.907 -5.510 -6.085 1.00 94.00 155 ILE A N 1
ATOM 1196 C CA . ILE A 1 155 ? 5.475 -5.729 -4.751 1.00 94.00 155 ILE A CA 1
ATOM 1197 C C . ILE A 1 155 ? 4.656 -4.977 -3.704 1.00 94.00 155 ILE A C 1
ATOM 1199 O O . ILE A 1 155 ? 4.348 -3.801 -3.890 1.00 94.00 155 ILE A O 1
ATOM 1203 N N . ILE A 1 156 ? 4.265 -5.648 -2.624 1.00 89.25 156 ILE A N 1
ATOM 1204 C CA . ILE A 1 156 ? 3.473 -5.027 -1.553 1.00 89.25 156 ILE A CA 1
ATOM 1205 C C . ILE A 1 156 ? 4.301 -3.939 -0.849 1.00 89.25 156 ILE A C 1
ATOM 1207 O O . ILE A 1 156 ? 5.506 -4.074 -0.679 1.00 89.25 156 ILE A O 1
ATOM 1211 N N . SER A 1 157 ? 3.660 -2.836 -0.463 1.00 79.12 157 SER A N 1
ATOM 1212 C CA . SER A 1 157 ? 4.308 -1.758 0.298 1.00 79.12 157 SER A CA 1
ATOM 1213 C C . SER A 1 157 ? 4.566 -2.165 1.756 1.00 79.12 157 SER A C 1
ATOM 1215 O O . SER A 1 157 ? 3.917 -3.073 2.275 1.00 79.12 157 SER A O 1
ATOM 1217 N N . ASN A 1 158 ? 5.444 -1.444 2.457 1.00 70.06 158 ASN A N 1
A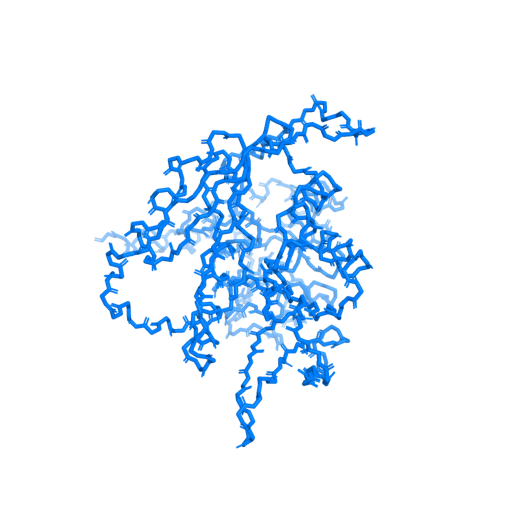TOM 1218 C CA . ASN A 1 158 ? 5.817 -1.701 3.855 1.00 70.06 158 ASN A CA 1
ATOM 1219 C C . ASN A 1 158 ? 6.419 -3.101 4.100 1.00 70.06 158 ASN A C 1
ATOM 1221 O O . ASN A 1 158 ? 6.244 -3.672 5.181 1.00 70.06 158 ASN A O 1
ATOM 1225 N N . ILE A 1 159 ? 7.123 -3.671 3.117 1.00 67.94 159 ILE A N 1
ATOM 1226 C CA . ILE A 1 159 ? 7.907 -4.888 3.355 1.00 67.94 159 ILE A CA 1
ATOM 1227 C C . ILE A 1 159 ? 9.012 -4.535 4.356 1.00 67.94 159 ILE A C 1
ATOM 1229 O O . ILE A 1 159 ? 9.715 -3.545 4.150 1.00 67.94 159 ILE A O 1
ATOM 1233 N N . PRO A 1 160 ? 9.174 -5.303 5.449 1.00 55.06 160 PRO A N 1
ATOM 1234 C CA . PRO A 1 160 ? 10.275 -5.103 6.376 1.00 55.06 160 PRO A CA 1
ATOM 1235 C C . PRO A 1 160 ? 11.588 -5.443 5.669 1.00 55.06 160 PRO A C 1
ATOM 1237 O O . PRO A 1 160 ? 12.023 -6.590 5.646 1.00 55.06 160 PRO A O 1
ATOM 1240 N N . SER A 1 161 ? 12.205 -4.441 5.061 1.00 52.91 161 SER A N 1
ATOM 1241 C CA . SER A 1 161 ? 13.558 -4.513 4.529 1.00 52.91 161 SER A CA 1
ATOM 1242 C C . SER A 1 161 ? 14.509 -3.875 5.531 1.00 52.91 161 SER A C 1
ATOM 1244 O O . SER A 1 161 ? 14.273 -2.751 5.973 1.00 52.91 161 SER A O 1
ATOM 1246 N N . ASN A 1 162 ? 15.589 -4.575 5.868 1.00 48.12 162 ASN A N 1
ATOM 1247 C CA . ASN A 1 162 ? 16.755 -3.975 6.503 1.00 48.12 162 ASN A CA 1
ATOM 1248 C C . ASN A 1 162 ? 17.644 -3.519 5.338 1.00 48.12 162 ASN A C 1
ATOM 1250 O O . ASN A 1 162 ? 18.334 -4.369 4.772 1.00 48.12 162 ASN A O 1
ATOM 1254 N N . PRO A 1 163 ? 17.551 -2.258 4.868 1.00 51.31 163 PRO A N 1
ATOM 1255 C CA . PRO A 1 163 ? 18.284 -1.852 3.681 1.00 51.31 163 PRO A CA 1
ATOM 1256 C C . PRO A 1 163 ? 19.769 -2.094 3.928 1.00 51.31 163 PRO A C 1
ATOM 1258 O O . PRO A 1 163 ? 20.328 -1.596 4.909 1.00 51.31 163 PRO A O 1
ATOM 1261 N N . SER A 1 164 ? 20.411 -2.847 3.035 1.00 48.09 164 SER A N 1
ATOM 1262 C CA . SER A 1 164 ? 21.868 -2.879 2.999 1.00 48.09 164 SER A CA 1
ATOM 1263 C C . SER A 1 164 ? 22.359 -1.426 2.937 1.00 48.09 164 SER A C 1
ATOM 1265 O O . SER A 1 164 ? 21.838 -0.658 2.116 1.00 48.09 164 SER A O 1
ATOM 1267 N N . PRO A 1 165 ? 23.294 -1.002 3.811 1.00 45.31 165 PRO A N 1
ATOM 1268 C CA . PRO A 1 165 ? 23.770 0.373 3.815 1.00 45.31 165 PRO A CA 1
ATOM 1269 C C . PRO A 1 165 ? 24.245 0.740 2.411 1.00 45.31 165 PRO A C 1
ATOM 1271 O O . PRO A 1 165 ? 24.917 -0.059 1.756 1.00 45.31 165 PRO A O 1
ATOM 1274 N N . ILE A 1 166 ? 23.853 1.931 1.948 1.00 53.00 166 ILE A N 1
ATOM 1275 C CA . ILE A 1 166 ? 24.230 2.465 0.637 1.00 53.00 166 ILE A CA 1
ATOM 1276 C C . ILE A 1 166 ? 25.761 2.483 0.587 1.00 53.00 166 ILE A C 1
ATOM 1278 O O . ILE A 1 166 ? 26.402 3.342 1.193 1.00 53.00 166 ILE A O 1
ATOM 1282 N N . LYS A 1 167 ? 26.357 1.493 -0.084 1.00 46.34 167 LYS A N 1
ATOM 1283 C CA . LYS A 1 167 ? 27.794 1.457 -0.343 1.00 46.34 167 LYS A CA 1
ATOM 1284 C C . LYS A 1 167 ? 28.073 2.431 -1.475 1.00 46.34 167 LYS A C 1
ATOM 1286 O O . LYS A 1 167 ? 28.073 2.027 -2.626 1.00 46.34 167 LYS A O 1
ATOM 1291 N N . GLU A 1 168 ? 28.272 3.687 -1.087 1.00 50.41 168 GLU A N 1
ATOM 1292 C CA . GLU A 1 168 ? 28.642 4.822 -1.935 1.00 50.41 168 GLU A CA 1
ATOM 1293 C C . GLU A 1 168 ? 27.640 5.151 -3.056 1.00 50.41 168 GLU A C 1
ATOM 1295 O O . GLU A 1 168 ? 27.034 4.302 -3.704 1.00 50.41 168 GLU A O 1
ATOM 1300 N N . PHE A 1 169 ? 27.432 6.445 -3.282 1.00 55.38 169 PHE A N 1
ATOM 1301 C CA . PHE A 1 169 ? 26.676 6.907 -4.437 1.00 55.38 169 PHE A CA 1
ATOM 1302 C C . PHE A 1 169 ? 27.419 6.487 -5.709 1.00 55.38 169 PHE A C 1
ATOM 1304 O O . PHE A 1 169 ? 28.584 6.854 -5.880 1.00 55.38 169 PHE A O 1
ATOM 1311 N N . ASP A 1 170 ? 26.765 5.766 -6.629 1.00 63.22 170 ASP A N 1
ATOM 1312 C CA . ASP A 1 170 ? 27.320 5.653 -7.978 1.00 63.22 170 ASP A CA 1
ATOM 1313 C C . ASP A 1 170 ? 27.171 7.019 -8.655 1.00 63.22 170 ASP A C 1
ATOM 1315 O O . ASP A 1 170 ? 26.152 7.330 -9.272 1.00 63.22 170 ASP A O 1
ATOM 1319 N N . ASN A 1 171 ? 28.210 7.850 -8.544 1.00 60.75 171 ASN A N 1
ATOM 1320 C CA . ASN A 1 171 ? 28.293 9.173 -9.171 1.00 60.75 171 ASN A CA 1
ATOM 1321 C C . ASN A 1 171 ? 28.206 9.122 -10.713 1.00 60.75 171 ASN A C 1
ATOM 1323 O O . ASN A 1 171 ? 28.264 10.162 -11.369 1.00 60.75 171 ASN A O 1
ATOM 1327 N N . ARG A 1 172 ? 28.090 7.929 -11.313 1.00 71.06 172 ARG A N 1
ATOM 1328 C CA . ARG A 1 172 ? 27.891 7.714 -12.754 1.00 71.06 172 ARG A CA 1
ATOM 1329 C C . ARG A 1 172 ? 26.438 7.408 -13.123 1.00 71.06 172 ARG A C 1
ATOM 1331 O O . ARG A 1 172 ? 26.168 7.178 -14.307 1.00 71.06 172 ARG A O 1
ATOM 1338 N N . ALA A 1 173 ? 25.522 7.370 -12.154 1.00 80.62 173 ALA A N 1
ATOM 1339 C CA . ALA A 1 173 ? 24.108 7.159 -12.416 1.00 80.62 173 ALA A CA 1
ATOM 1340 C C . ALA A 1 173 ? 23.564 8.272 -13.331 1.00 80.62 173 ALA A C 1
ATOM 1342 O O . ALA A 1 173 ? 23.838 9.454 -13.129 1.00 80.62 173 ALA A O 1
ATOM 1343 N N . LYS A 1 174 ? 22.798 7.905 -14.358 1.00 90.75 174 LYS A N 1
ATOM 1344 C CA . LYS A 1 174 ? 22.360 8.825 -15.420 1.00 90.75 174 LYS A CA 1
ATOM 1345 C C . LYS A 1 174 ? 20.916 9.271 -15.238 1.00 90.75 174 LYS A C 1
ATOM 1347 O O . LYS A 1 174 ? 20.051 8.454 -14.938 1.00 90.75 174 LYS A O 1
ATOM 1352 N N . VAL A 1 175 ? 20.653 10.539 -15.546 1.00 92.00 175 VAL A N 1
ATOM 1353 C CA . VAL A 1 175 ? 19.298 11.079 -15.709 1.00 92.00 175 VAL A CA 1
ATOM 1354 C C . VAL A 1 175 ? 18.995 11.198 -17.198 1.00 92.00 175 VAL A C 1
ATOM 1356 O O . VAL A 1 175 ? 19.701 11.887 -17.935 1.00 92.00 175 VAL A O 1
ATOM 1359 N N . MET A 1 176 ? 17.951 10.513 -17.646 1.00 94.81 176 MET A N 1
ATOM 1360 C CA . MET A 1 176 ? 17.452 10.535 -19.020 1.00 94.81 176 MET A CA 1
ATOM 1361 C C . MET A 1 176 ? 16.081 11.207 -19.056 1.00 94.81 176 MET A C 1
ATOM 1363 O O . MET A 1 176 ? 15.343 11.179 -18.073 1.00 94.81 176 MET A O 1
ATOM 1367 N N . ILE A 1 177 ? 15.731 11.800 -20.196 1.00 93.12 177 ILE A N 1
ATOM 1368 C CA . ILE A 1 177 ? 14.437 12.456 -20.403 1.00 93.12 177 ILE A CA 1
ATOM 1369 C C . ILE A 1 177 ? 13.843 11.917 -21.697 1.00 93.12 177 ILE A C 1
ATOM 1371 O O . ILE A 1 177 ? 14.492 11.964 -22.743 1.00 93.12 177 ILE A O 1
ATOM 1375 N N . GLU A 1 178 ? 12.609 11.434 -21.629 1.00 92.12 178 GLU A N 1
ATOM 1376 C CA . GLU A 1 178 ? 11.847 10.982 -22.786 1.00 92.12 178 GLU A CA 1
ATOM 1377 C C . GLU A 1 178 ? 10.464 11.626 -22.764 1.00 92.12 178 GLU A C 1
ATOM 1379 O O . GLU A 1 178 ? 9.694 11.468 -21.817 1.00 92.12 178 GLU A O 1
ATOM 1384 N N . LYS A 1 179 ? 10.157 12.378 -23.822 1.00 88.50 179 LYS A N 1
ATOM 1385 C CA . LYS A 1 179 ? 8.832 12.959 -24.033 1.00 88.50 179 LYS A CA 1
ATOM 1386 C C . LYS A 1 179 ? 8.004 11.978 -24.847 1.00 88.50 179 LYS A C 1
ATOM 1388 O O . LYS A 1 179 ? 8.395 11.634 -25.962 1.00 88.50 179 LYS A O 1
ATOM 1393 N N . VAL A 1 180 ? 6.877 11.535 -24.301 1.00 85.19 180 VAL A N 1
ATOM 1394 C CA . VAL A 1 180 ? 5.955 10.641 -25.019 1.00 85.19 180 VAL A CA 1
ATOM 1395 C C . VAL A 1 180 ? 4.880 11.448 -25.728 1.00 85.19 180 VAL A C 1
ATOM 1397 O O . VAL A 1 180 ? 4.462 12.496 -25.247 1.00 85.19 180 VAL A O 1
ATOM 1400 N N . TYR A 1 181 ? 4.438 10.973 -26.889 1.00 73.38 181 TYR A N 1
ATOM 1401 C CA . TYR A 1 181 ? 3.365 11.621 -27.639 1.00 73.38 181 TYR A CA 1
ATOM 1402 C C . TYR A 1 181 ? 1.999 11.324 -27.018 1.00 73.38 181 TYR A C 1
ATOM 1404 O O . TYR A 1 181 ? 1.761 10.221 -26.515 1.00 73.38 181 TYR A O 1
ATOM 1412 N N . ALA A 1 182 ? 1.096 12.305 -27.097 1.00 58.88 182 ALA A N 1
ATOM 1413 C CA . ALA A 1 182 ? -0.287 12.172 -26.666 1.00 58.88 182 ALA A CA 1
ATOM 1414 C C . ALA A 1 182 ? -0.938 10.955 -27.331 1.00 58.88 182 ALA A C 1
ATOM 1416 O O . ALA A 1 182 ? -1.016 10.865 -28.555 1.00 58.88 182 ALA A O 1
ATOM 1417 N N . GLN A 1 183 ? -1.405 10.016 -26.513 1.00 65.88 183 GLN A N 1
ATOM 1418 C CA . GLN A 1 183 ? -2.191 8.885 -26.986 1.00 65.88 183 GLN A CA 1
ATOM 1419 C C . GLN A 1 183 ? -3.678 9.178 -26.822 1.00 65.88 183 GLN A C 1
ATOM 1421 O O . GLN A 1 183 ? -4.073 9.866 -25.878 1.00 65.88 183 GLN A O 1
ATOM 1426 N N . GLU A 1 184 ? -4.502 8.617 -27.711 1.00 66.00 184 GLU A N 1
ATOM 1427 C CA . GLU A 1 184 ? -5.956 8.687 -27.580 1.00 66.00 184 GLU A CA 1
ATOM 1428 C C . GLU A 1 184 ? -6.385 8.206 -26.191 1.00 66.00 184 GLU A C 1
ATOM 1430 O O . GLU A 1 184 ? -6.061 7.090 -25.753 1.00 66.00 184 GLU A O 1
ATOM 1435 N N . ASN A 1 185 ? -7.089 9.096 -25.496 1.00 67.25 185 ASN A N 1
ATOM 1436 C CA . ASN A 1 185 ? -7.584 8.900 -24.151 1.00 67.25 185 ASN A CA 1
ATOM 1437 C C . ASN A 1 185 ? -9.096 9.109 -24.143 1.00 67.25 185 ASN A C 1
ATOM 1439 O O . ASN A 1 185 ? -9.568 10.228 -24.328 1.00 67.25 185 ASN A O 1
ATOM 1443 N N . ASN A 1 186 ? -9.844 8.049 -23.853 1.00 73.31 186 ASN A N 1
ATOM 1444 C CA . ASN A 1 186 ? -11.299 8.128 -23.711 1.00 73.31 186 ASN A CA 1
ATOM 1445 C C . ASN A 1 186 ? -11.731 8.589 -22.304 1.00 73.31 186 ASN A C 1
ATOM 1447 O O . ASN A 1 186 ? -12.924 8.659 -22.022 1.00 73.31 186 ASN A O 1
ATOM 1451 N N . PHE A 1 187 ? -10.781 8.887 -21.408 1.00 72.75 187 PHE A N 1
ATOM 1452 C CA . PHE A 1 187 ? -11.047 9.297 -20.029 1.00 72.75 187 PHE A CA 1
ATOM 1453 C C . PHE A 1 187 ? -10.632 10.745 -19.788 1.00 72.75 187 PHE A C 1
ATOM 1455 O O . PHE A 1 187 ? -9.451 11.081 -19.845 1.00 72.75 187 PHE A O 1
ATOM 1462 N N . ILE A 1 188 ? -11.588 11.598 -19.433 1.00 72.25 188 ILE A N 1
ATOM 1463 C CA . ILE A 1 188 ? -11.319 12.989 -19.066 1.00 72.25 188 ILE A CA 1
ATOM 1464 C C . ILE A 1 188 ? -11.411 13.101 -17.537 1.00 72.25 188 ILE A C 1
ATOM 1466 O O . ILE A 1 188 ? -12.501 12.924 -16.989 1.00 72.25 188 ILE A O 1
ATOM 1470 N N . PRO A 1 189 ? -10.301 13.357 -16.819 1.00 72.19 189 PRO A N 1
ATOM 1471 C CA . PRO A 1 189 ? -10.355 13.596 -15.382 1.00 72.19 189 PRO A CA 1
ATOM 1472 C C . PRO A 1 189 ? -11.087 14.916 -15.114 1.00 72.19 189 PRO A C 1
ATOM 1474 O O . PRO A 1 189 ? -10.669 15.969 -15.584 1.00 72.19 189 PRO A O 1
ATOM 1477 N N . ILE A 1 190 ? -12.194 14.856 -14.369 1.00 76.38 190 ILE A N 1
ATOM 1478 C CA . ILE A 1 190 ? -13.044 16.028 -14.095 1.00 76.38 190 ILE A CA 1
ATOM 1479 C C . ILE A 1 190 ? -12.552 16.796 -12.860 1.00 76.38 190 ILE A C 1
ATOM 1481 O O . ILE A 1 190 ? -12.538 18.023 -12.856 1.00 76.38 190 ILE A O 1
ATOM 1485 N N . ASN A 1 191 ? -12.172 16.091 -11.790 1.00 67.62 191 ASN A N 1
ATOM 1486 C CA . ASN A 1 191 ? -11.697 16.699 -10.546 1.00 67.62 191 ASN A CA 1
ATOM 1487 C C . ASN A 1 191 ? -10.897 15.684 -9.709 1.00 67.62 191 ASN A C 1
ATOM 1489 O O . ASN A 1 191 ? -11.193 14.488 -9.732 1.00 67.62 191 ASN A O 1
ATOM 1493 N N . ILE A 1 192 ? -9.939 16.172 -8.919 1.00 69.38 192 ILE A N 1
ATOM 1494 C CA . ILE A 1 192 ? -9.289 15.438 -7.831 1.00 69.38 192 ILE A CA 1
ATOM 1495 C C . ILE A 1 192 ? -9.674 16.109 -6.516 1.00 69.38 192 ILE A C 1
ATOM 1497 O O . ILE A 1 192 ? -9.253 17.226 -6.223 1.00 69.38 192 ILE A O 1
ATOM 1501 N N . LYS A 1 193 ? -10.443 15.404 -5.683 1.00 69.50 193 LYS A N 1
ATOM 1502 C CA . LYS A 1 193 ? -10.675 15.828 -4.300 1.00 69.50 193 LYS A CA 1
ATOM 1503 C C . LYS A 1 193 ? -9.522 15.334 -3.431 1.00 69.50 193 LYS A C 1
ATOM 1505 O O . LYS A 1 193 ? -9.386 14.128 -3.225 1.00 69.50 193 LYS A O 1
ATOM 1510 N N . LYS A 1 194 ? -8.705 16.260 -2.919 1.00 59.81 194 LYS A N 1
ATOM 1511 C CA . LYS A 1 194 ? -7.756 15.953 -1.841 1.00 59.81 194 LYS A CA 1
ATOM 1512 C C . LYS A 1 194 ? -8.538 15.508 -0.605 1.00 59.81 194 LYS A C 1
ATOM 1514 O O . LYS A 1 194 ? -9.590 16.072 -0.307 1.00 59.81 194 LYS A O 1
ATOM 1519 N N . ARG A 1 195 ? -8.042 14.484 0.093 1.00 55.97 195 ARG A N 1
ATOM 1520 C CA . ARG A 1 195 ? -8.508 14.193 1.455 1.00 55.97 195 ARG A CA 1
ATOM 1521 C C . ARG A 1 195 ? -8.037 15.336 2.355 1.00 55.97 195 ARG A C 1
ATOM 1523 O O . ARG A 1 195 ? -6.932 15.825 2.157 1.00 55.97 195 ARG A O 1
ATOM 1530 N N . GLU A 1 196 ? -8.876 15.781 3.283 1.00 52.44 196 GLU A N 1
ATOM 1531 C CA . GLU A 1 196 ? -8.500 16.818 4.248 1.00 52.44 196 GLU A CA 1
ATOM 1532 C C . GLU A 1 196 ? -7.302 16.330 5.090 1.00 52.44 196 GLU A C 1
ATOM 1534 O O . GLU A 1 196 ? -7.329 15.222 5.625 1.00 52.44 196 GLU A O 1
ATOM 1539 N N . ASP A 1 197 ? -6.237 17.140 5.163 1.00 43.25 197 ASP A N 1
ATOM 1540 C CA . ASP A 1 197 ? -4.875 16.756 5.597 1.00 43.25 197 ASP A CA 1
ATOM 1541 C C . ASP A 1 197 ? -4.757 16.234 7.045 1.00 43.25 197 ASP A C 1
ATOM 1543 O O . ASP A 1 197 ? -3.753 15.616 7.401 1.00 43.25 197 ASP A O 1
ATOM 1547 N N . ASN A 1 198 ? -5.781 16.416 7.883 1.00 49.50 198 ASN A N 1
ATOM 1548 C CA . ASN A 1 198 ? -5.796 15.863 9.242 1.00 49.50 198 ASN A CA 1
ATOM 1549 C C . ASN A 1 198 ? -6.224 14.391 9.294 1.00 49.50 198 ASN A C 1
ATOM 1551 O O . ASN A 1 198 ? -6.118 13.754 10.343 1.00 49.50 198 ASN A O 1
ATOM 1555 N N . ASP A 1 199 ? -6.673 13.828 8.172 1.00 55.81 199 ASP A N 1
ATOM 1556 C CA . ASP A 1 199 ? -7.188 12.471 8.107 1.00 55.81 199 ASP A CA 1
ATOM 1557 C C . ASP A 1 199 ? -6.177 11.529 7.441 1.00 55.81 199 ASP A C 1
ATOM 1559 O O . ASP A 1 199 ? -6.354 11.072 6.307 1.00 55.81 199 ASP A O 1
ATOM 1563 N N . ARG A 1 200 ? -5.078 11.234 8.158 1.00 66.19 200 ARG A N 1
ATOM 1564 C CA . ARG A 1 200 ? -4.071 10.252 7.714 1.00 66.19 200 ARG A CA 1
ATOM 1565 C C . ARG A 1 200 ? -4.751 8.956 7.281 1.00 66.19 200 ARG A C 1
ATOM 1567 O O . ARG A 1 200 ? -5.665 8.464 7.959 1.00 66.19 200 ARG A O 1
ATOM 1574 N N . SER A 1 201 ? -4.288 8.393 6.162 1.00 79.06 201 SER A N 1
ATOM 1575 C CA . SER A 1 201 ? -4.851 7.152 5.640 1.00 79.06 201 SER A CA 1
ATOM 1576 C C . SER A 1 201 ? -4.624 6.018 6.632 1.00 79.06 201 SER A C 1
ATOM 1578 O O . SER A 1 201 ? -3.527 5.839 7.153 1.00 79.06 201 SER A O 1
ATOM 1580 N N . LEU A 1 202 ? -5.670 5.231 6.872 1.00 85.94 202 LEU A N 1
ATOM 1581 C CA . LEU A 1 202 ? -5.625 4.075 7.765 1.00 85.94 202 LEU A CA 1
ATOM 1582 C C . LEU A 1 202 ? -4.523 3.070 7.401 1.00 85.94 202 LEU A C 1
ATOM 1584 O O . LEU A 1 202 ? -3.958 2.445 8.287 1.00 85.94 202 LEU A O 1
ATOM 1588 N N . GLU A 1 203 ? -4.207 2.922 6.116 1.00 80.56 203 GLU A N 1
ATOM 1589 C CA . GLU A 1 203 ? -3.181 1.996 5.626 1.00 80.56 203 GLU A CA 1
ATOM 1590 C C . GLU A 1 203 ? -1.740 2.458 5.915 1.00 80.56 203 GLU A C 1
ATOM 1592 O O . GLU A 1 203 ? -0.820 1.644 5.875 1.00 80.56 203 GLU A O 1
ATOM 1597 N N . GLU A 1 204 ? -1.536 3.748 6.191 1.00 81.56 204 GLU A N 1
ATOM 1598 C CA . GLU A 1 204 ? -0.213 4.360 6.397 1.00 81.56 204 GLU A CA 1
ATOM 1599 C C . GLU A 1 204 ? 0.042 4.758 7.855 1.00 81.56 204 GLU A C 1
ATOM 1601 O O . GLU A 1 204 ? 1.157 5.147 8.201 1.00 81.56 204 GLU A O 1
ATOM 1606 N N . ALA A 1 205 ? -0.983 4.693 8.707 1.00 85.31 205 ALA A N 1
ATOM 1607 C CA . ALA A 1 205 ? -0.892 5.118 10.093 1.00 85.31 205 ALA A CA 1
ATOM 1608 C C . ALA A 1 205 ? -0.059 4.144 10.935 1.00 85.31 205 ALA A C 1
ATOM 1610 O O . ALA A 1 205 ? -0.259 2.929 10.895 1.00 85.31 205 ALA A O 1
ATOM 1611 N N . GLU A 1 206 ? 0.840 4.691 11.753 1.00 90.19 206 GLU A N 1
ATOM 1612 C CA . GLU A 1 206 ? 1.626 3.902 12.706 1.00 90.19 206 GLU A CA 1
ATOM 1613 C C . GLU A 1 206 ? 0.789 3.515 13.925 1.00 90.19 206 GLU A C 1
ATOM 1615 O O . GLU A 1 206 ? 0.952 2.423 14.467 1.00 90.19 206 GLU A O 1
ATOM 1620 N N . VAL A 1 207 ? -0.137 4.390 14.325 1.00 95.31 207 VAL A N 1
ATOM 1621 C CA . VAL A 1 207 ? -1.071 4.155 15.428 1.00 95.31 207 VAL A CA 1
ATOM 1622 C C . VAL A 1 207 ? -2.503 4.351 14.944 1.00 95.31 207 VAL A C 1
ATOM 1624 O O . VAL A 1 207 ? -2.831 5.353 14.311 1.00 95.31 207 VAL A O 1
ATOM 1627 N N . ILE A 1 208 ? -3.386 3.410 15.263 1.00 97.31 208 ILE A N 1
ATOM 1628 C CA . ILE A 1 208 ? -4.814 3.531 14.966 1.00 97.31 208 ILE A CA 1
ATOM 1629 C C . ILE A 1 208 ? -5.598 3.386 16.261 1.00 97.31 208 ILE A C 1
ATOM 1631 O O . ILE A 1 208 ? -5.565 2.328 16.889 1.00 97.31 208 ILE A O 1
ATOM 1635 N N . VAL A 1 209 ? -6.353 4.423 16.625 1.00 97.81 209 VAL A N 1
ATOM 1636 C CA . VAL A 1 209 ? -7.344 4.346 17.707 1.00 97.81 209 VAL A CA 1
ATOM 1637 C C . VAL A 1 209 ? -8.712 4.126 17.082 1.00 97.81 209 VAL A C 1
ATO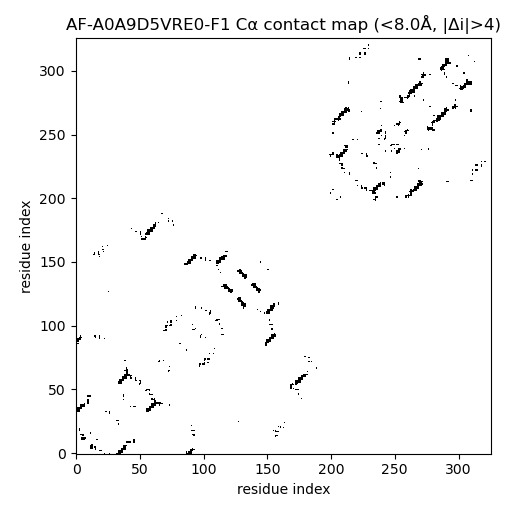M 1639 O O . VAL A 1 209 ? -9.227 4.979 16.360 1.00 97.81 209 VAL A O 1
ATOM 1642 N N . SER A 1 210 ? -9.292 2.949 17.297 1.00 97.81 210 SER A N 1
ATOM 1643 C CA . SER A 1 210 ? -10.477 2.515 16.566 1.00 97.81 210 SER A CA 1
ATOM 1644 C C . SER A 1 210 ? -11.710 2.422 17.452 1.00 97.81 210 SER A C 1
ATOM 1646 O O . SER A 1 210 ? -11.702 1.744 18.478 1.00 97.81 210 SER A O 1
ATOM 1648 N N . ALA A 1 211 ? -12.803 3.032 16.995 1.00 97.88 211 ALA A N 1
ATOM 1649 C CA . ALA A 1 211 ? -14.094 3.016 17.668 1.00 97.88 211 ALA A CA 1
ATOM 1650 C C . ALA A 1 211 ? -14.926 1.779 17.291 1.00 97.88 211 ALA A C 1
ATOM 1652 O O . ALA A 1 211 ? -15.116 1.455 16.111 1.00 97.88 211 ALA A O 1
ATOM 1653 N N . GLY A 1 212 ? -15.474 1.105 18.296 1.00 97.38 212 GLY A N 1
ATOM 1654 C CA . GLY A 1 212 ? -16.509 0.087 18.148 1.00 97.38 212 GLY A CA 1
ATOM 1655 C C . GLY A 1 212 ? -17.875 0.562 18.632 1.00 97.38 212 GLY A C 1
ATOM 1656 O O . GLY A 1 212 ? -18.016 1.654 19.178 1.00 97.38 212 GLY A O 1
ATOM 1657 N N . LYS A 1 213 ? -18.895 -0.291 18.476 1.00 95.69 213 LYS A N 1
ATOM 1658 C CA . LYS A 1 213 ? -20.258 -0.023 18.974 1.00 95.69 213 LYS A CA 1
ATOM 1659 C C . LYS A 1 213 ? -20.275 0.312 20.475 1.00 95.69 213 LYS A C 1
ATOM 1661 O O . LYS A 1 213 ? -21.121 1.088 20.910 1.00 95.69 213 LYS A O 1
ATOM 1666 N N . GLY A 1 214 ? -19.331 -0.233 21.250 1.00 94.12 214 GLY A N 1
ATOM 1667 C CA . GLY A 1 214 ? -19.203 0.007 22.689 1.00 94.12 214 GLY A CA 1
ATOM 1668 C C . GLY A 1 214 ? -18.950 1.467 23.080 1.00 94.12 214 GLY A C 1
ATOM 1669 O O . GLY A 1 214 ? -19.135 1.807 24.242 1.00 94.12 214 GLY A O 1
ATOM 1670 N N . ILE A 1 215 ? -18.610 2.352 22.130 1.00 93.94 215 ILE A N 1
ATOM 1671 C CA . ILE A 1 215 ? -18.532 3.801 22.379 1.00 93.94 215 ILE A CA 1
ATOM 1672 C C . ILE A 1 215 ? -19.914 4.420 22.683 1.00 93.94 215 ILE A C 1
ATOM 1674 O O . ILE A 1 215 ? -20.014 5.483 23.295 1.00 93.94 215 ILE A O 1
ATOM 1678 N N . GLY A 1 216 ? -20.997 3.740 22.295 1.00 93.38 216 GLY A N 1
ATOM 1679 C CA . GLY A 1 216 ? -22.371 4.024 22.708 1.00 93.38 216 GLY A CA 1
ATOM 1680 C C . GLY A 1 216 ? -23.094 5.102 21.899 1.00 93.38 216 GLY A C 1
ATOM 1681 O O . GLY A 1 216 ? -24.236 4.870 21.507 1.00 93.38 216 GLY A O 1
ATOM 1682 N N . LYS A 1 217 ? -22.465 6.256 21.643 1.00 94.62 217 LYS A N 1
ATOM 1683 C CA . LYS A 1 217 ? -23.075 7.370 20.893 1.00 94.62 217 LYS A CA 1
ATOM 1684 C C . LYS A 1 217 ? -22.072 8.111 20.007 1.00 94.62 217 LYS A C 1
ATOM 1686 O O . LYS A 1 217 ? -20.867 8.036 20.243 1.00 94.62 217 LYS A O 1
ATOM 1691 N N . ALA A 1 218 ? -22.586 8.863 19.032 1.00 93.94 218 ALA A N 1
ATOM 1692 C CA . ALA A 1 218 ? -21.790 9.649 18.089 1.00 93.94 218 ALA A CA 1
ATOM 1693 C C . ALA A 1 218 ? -20.943 10.728 18.781 1.00 93.94 218 ALA A C 1
ATOM 1695 O O . ALA A 1 218 ? -19.802 10.954 18.391 1.00 93.94 218 ALA A O 1
ATOM 1696 N N . GLU A 1 219 ? -21.461 11.359 19.839 1.00 93.88 219 GLU A N 1
ATOM 1697 C CA . GLU A 1 219 ? -20.756 12.439 20.540 1.00 93.88 219 GLU A CA 1
ATOM 1698 C C . GLU A 1 219 ? -19.475 11.939 21.214 1.00 93.88 219 GLU A C 1
ATOM 1700 O O . GLU A 1 219 ? -18.525 12.694 21.369 1.00 93.88 219 GLU A O 1
ATOM 1705 N N . ASN A 1 220 ? -19.416 10.649 21.555 1.00 94.50 220 ASN A N 1
ATOM 1706 C CA . ASN A 1 220 ? -18.252 10.033 22.184 1.00 94.50 220 ASN A CA 1
ATOM 1707 C C . ASN A 1 220 ? -17.124 9.718 21.180 1.00 94.50 220 ASN A C 1
ATOM 1709 O O . ASN A 1 220 ? -16.061 9.250 21.586 1.00 94.50 220 ASN A O 1
ATOM 1713 N N . ILE A 1 221 ? -17.318 9.968 19.878 1.00 96.06 221 ILE A N 1
ATOM 1714 C CA . ILE A 1 221 ? -16.239 9.881 18.882 1.00 96.06 221 ILE A CA 1
ATOM 1715 C C . ILE A 1 221 ? -15.160 10.939 19.145 1.00 96.06 221 ILE A C 1
ATOM 1717 O O . ILE A 1 221 ? -13.988 10.670 18.878 1.00 96.06 221 ILE A O 1
ATOM 1721 N N . SER A 1 222 ? -15.511 12.087 19.735 1.00 94.56 222 SER A N 1
ATOM 1722 C CA . SER A 1 222 ? -14.521 13.081 20.177 1.00 94.56 222 SER A CA 1
ATOM 1723 C C . SER A 1 222 ? -13.513 12.474 21.153 1.00 94.56 222 SER A C 1
ATOM 1725 O O . SER A 1 222 ? -12.320 12.692 21.015 1.00 94.56 222 SER A O 1
ATOM 1727 N N . LEU A 1 223 ? -13.955 11.581 22.041 1.00 95.25 223 LEU A N 1
ATOM 1728 C CA . LEU A 1 223 ? -13.079 10.897 22.991 1.00 95.25 223 LEU A CA 1
ATOM 1729 C C . LEU A 1 223 ? -12.035 10.009 22.294 1.00 95.25 223 LEU A C 1
ATOM 1731 O O . LEU A 1 223 ? -10.902 9.867 22.757 1.00 95.25 223 LEU A O 1
ATOM 1735 N N . ILE A 1 224 ? -12.411 9.417 21.159 1.00 97.00 224 ILE A N 1
ATOM 1736 C CA . ILE A 1 224 ? -11.515 8.626 20.310 1.00 97.00 224 ILE A CA 1
ATOM 1737 C C . ILE A 1 224 ? -10.524 9.535 19.580 1.00 97.00 224 ILE A C 1
ATOM 1739 O O . ILE A 1 224 ? -9.348 9.188 19.484 1.00 97.00 224 ILE A O 1
ATOM 1743 N N . GLN A 1 225 ? -10.975 10.699 19.108 1.00 94.50 225 GLN A N 1
ATOM 1744 C CA . GLN A 1 225 ? -10.115 11.717 18.497 1.00 94.50 225 GLN A CA 1
ATOM 1745 C C . GLN A 1 225 ? -9.098 12.268 19.504 1.00 94.50 225 GLN A C 1
ATOM 1747 O O . GLN A 1 225 ? -7.902 12.276 19.216 1.00 94.50 225 GLN A O 1
ATOM 1752 N N . ASP A 1 226 ? -9.549 12.627 20.703 1.00 94.31 226 ASP A N 1
ATOM 1753 C CA . ASP A 1 226 ? -8.704 13.112 21.793 1.00 94.31 226 ASP A CA 1
ATOM 1754 C C . ASP A 1 226 ? -7.680 12.050 22.198 1.00 94.31 226 ASP A C 1
ATOM 1756 O O . ASP A 1 226 ? -6.493 12.343 22.334 1.00 94.31 226 ASP A O 1
ATOM 1760 N N . THR A 1 227 ? -8.101 10.786 22.298 1.00 95.75 227 THR A N 1
ATOM 1761 C CA . THR A 1 227 ? -7.179 9.673 22.569 1.00 95.75 227 THR A CA 1
ATOM 1762 C C . THR A 1 227 ? -6.169 9.497 21.438 1.00 95.75 227 THR A C 1
ATOM 1764 O O . THR A 1 227 ? -4.998 9.272 21.706 1.00 95.75 227 THR A O 1
ATOM 1767 N N . ALA A 1 228 ? -6.572 9.607 20.170 1.00 94.25 228 ALA A N 1
ATOM 1768 C CA . ALA A 1 228 ? -5.633 9.516 19.053 1.00 94.25 228 ALA A CA 1
ATOM 1769 C C . ALA A 1 228 ? -4.608 10.659 19.064 1.00 94.25 228 ALA A C 1
ATOM 1771 O O . ALA A 1 228 ? -3.449 10.433 18.713 1.00 94.25 228 ALA A O 1
ATOM 1772 N N . SER A 1 229 ? -5.011 11.854 19.507 1.00 90.69 229 SER A N 1
ATOM 1773 C CA . SER A 1 229 ? -4.162 13.050 19.533 1.00 90.69 229 SER A CA 1
ATOM 1774 C C . SER A 1 229 ? -2.942 12.935 20.452 1.00 90.69 229 SER A C 1
ATOM 1776 O O . SER A 1 229 ? -1.958 13.640 20.240 1.00 90.69 229 SER A O 1
ATOM 1778 N N . ILE A 1 230 ? -2.961 12.019 21.430 1.00 92.81 230 ILE A N 1
ATOM 1779 C CA . ILE A 1 230 ? -1.813 11.790 22.322 1.00 92.81 230 ILE A CA 1
ATOM 1780 C C . ILE A 1 230 ? -0.693 10.986 21.645 1.00 92.81 230 ILE A C 1
ATOM 1782 O O . ILE A 1 230 ? 0.405 10.884 22.182 1.00 92.81 230 ILE A O 1
ATOM 1786 N N . PHE A 1 231 ? -0.955 10.399 20.475 1.00 88.19 231 PHE A N 1
ATOM 1787 C CA . PHE A 1 231 ? 0.012 9.609 19.722 1.00 88.19 231 PHE A CA 1
ATOM 1788 C C . PHE A 1 231 ? 0.505 10.374 18.493 1.00 88.19 231 PHE A C 1
ATOM 1790 O O . PHE A 1 231 ? -0.277 10.912 17.707 1.00 88.19 231 PHE A O 1
ATOM 1797 N N . ASN A 1 232 ? 1.817 10.338 18.260 1.00 81.94 232 ASN A N 1
ATOM 1798 C CA . ASN A 1 232 ? 2.385 10.767 16.986 1.00 81.94 232 ASN A CA 1
ATOM 1799 C C . ASN A 1 232 ? 1.999 9.779 15.877 1.00 81.94 232 ASN A C 1
ATOM 1801 O O . ASN A 1 232 ? 1.767 8.600 16.131 1.00 81.94 232 ASN A O 1
ATOM 1805 N N . HIS A 1 233 ? 1.936 10.259 14.633 1.00 84.56 233 HIS A N 1
ATOM 1806 C CA . HIS A 1 233 ? 1.673 9.408 13.461 1.00 84.56 233 HIS A CA 1
ATOM 1807 C C . HIS A 1 233 ? 0.377 8.570 13.538 1.00 84.56 233 HIS A C 1
ATOM 1809 O O . HIS A 1 233 ? 0.250 7.541 12.871 1.00 84.56 233 HIS A O 1
ATOM 1815 N N . SER A 1 234 ? -0.613 9.047 14.305 1.00 90.94 234 SER A N 1
ATOM 1816 C CA . SER A 1 234 ? -1.883 8.362 14.527 1.00 90.94 234 SER A CA 1
ATOM 1817 C C . SER A 1 234 ? -3.002 8.782 13.568 1.00 90.94 234 SER A C 1
ATOM 1819 O O . SER A 1 234 ? -2.915 9.807 12.880 1.00 90.94 234 SER A O 1
ATOM 1821 N N . THR A 1 235 ? -4.058 7.968 13.524 1.00 93.19 235 THR A N 1
ATOM 1822 C CA . THR A 1 235 ? -5.364 8.275 12.922 1.00 93.19 235 THR A CA 1
ATOM 1823 C C . THR A 1 235 ? -6.473 7.544 13.687 1.00 93.19 235 THR A C 1
ATOM 1825 O O . THR A 1 235 ? -6.204 6.623 14.466 1.00 93.19 235 THR A O 1
ATOM 1828 N N . ILE A 1 236 ? -7.731 7.915 13.443 1.00 95.94 236 ILE A N 1
ATOM 1829 C CA . ILE A 1 236 ? -8.889 7.188 13.978 1.00 95.94 236 ILE A CA 1
ATOM 1830 C C . ILE A 1 236 ? -9.417 6.158 12.978 1.00 95.94 236 ILE A C 1
ATOM 1832 O O . ILE A 1 236 ? -9.400 6.390 11.765 1.00 95.94 236 ILE A O 1
ATOM 1836 N N . GLY A 1 237 ? -9.914 5.036 13.494 1.00 96.62 237 GLY A N 1
ATOM 1837 C CA . GLY A 1 237 ? -10.585 3.976 12.739 1.00 96.62 237 GLY A CA 1
ATOM 1838 C C . GLY A 1 237 ? -11.969 3.643 13.296 1.00 96.62 237 GLY A C 1
ATOM 1839 O O . GLY A 1 237 ? -12.361 4.126 14.359 1.00 96.62 237 GLY A O 1
ATOM 1840 N N . ALA A 1 238 ? -12.716 2.801 12.587 1.00 97.12 238 ALA A N 1
ATOM 1841 C CA . ALA A 1 238 ? -14.058 2.398 12.983 1.00 97.12 238 ALA A CA 1
ATOM 1842 C C . ALA A 1 238 ? -14.359 0.940 12.620 1.00 97.12 238 ALA A C 1
ATOM 1844 O O . ALA A 1 238 ? -13.966 0.442 11.563 1.00 97.12 238 ALA A O 1
ATOM 1845 N N . SER A 1 239 ? -15.124 0.263 13.476 1.00 97.31 239 SER A N 1
ATOM 1846 C CA . SER A 1 239 ? -15.835 -0.957 13.079 1.00 97.31 239 SER A CA 1
ATOM 1847 C C . SER A 1 239 ? -16.964 -0.631 12.098 1.00 97.31 239 SER A C 1
ATOM 1849 O O . SER A 1 239 ? -17.507 0.475 12.115 1.00 97.31 239 SER A O 1
ATOM 1851 N N . ARG A 1 240 ? -17.390 -1.614 11.297 1.00 94.88 240 ARG A N 1
ATOM 1852 C CA . ARG A 1 240 ? -18.512 -1.450 10.358 1.00 94.88 240 ARG A CA 1
ATOM 1853 C C . ARG A 1 240 ? -19.770 -0.873 11.017 1.00 94.88 240 ARG A C 1
ATOM 1855 O O . ARG A 1 240 ? -20.387 0.014 10.453 1.00 94.88 240 ARG A O 1
ATOM 1862 N N . VAL A 1 241 ? -20.114 -1.330 12.223 1.00 95.62 241 VAL A N 1
ATOM 1863 C CA . VAL A 1 241 ? -21.323 -0.876 12.933 1.00 95.62 241 VAL A CA 1
ATOM 1864 C C . VAL A 1 241 ? -21.294 0.632 13.196 1.00 95.62 241 VAL A C 1
ATOM 1866 O O . VAL A 1 241 ? -22.315 1.293 13.072 1.00 95.62 241 VAL A O 1
ATOM 1869 N N . VAL A 1 242 ? -20.126 1.189 13.523 1.00 97.06 242 VAL A N 1
ATOM 1870 C CA . VAL A 1 242 ? -19.955 2.635 13.751 1.00 97.06 242 VAL A CA 1
ATOM 1871 C C . VAL A 1 242 ? -20.158 3.420 12.449 1.00 97.06 242 VAL A C 1
ATOM 1873 O O . VAL A 1 242 ? -20.765 4.489 12.472 1.00 97.06 242 VAL A O 1
ATOM 1876 N N . CYS A 1 243 ? -19.708 2.876 11.313 1.00 94.69 243 CYS A N 1
ATOM 1877 C CA . CYS A 1 243 ? -19.942 3.473 9.997 1.00 94.69 243 CYS A CA 1
ATOM 1878 C C . CYS A 1 243 ? -21.400 3.356 9.541 1.00 94.69 243 CYS A C 1
ATOM 1880 O O . CYS A 1 243 ? -21.965 4.337 9.068 1.00 94.69 243 CYS A O 1
ATOM 1882 N N . ASP A 1 244 ? -22.025 2.193 9.736 1.00 94.31 244 ASP A N 1
ATOM 1883 C CA . ASP A 1 244 ? -23.432 1.951 9.397 1.00 94.31 244 ASP A CA 1
ATOM 1884 C C . ASP A 1 244 ? -24.373 2.864 10.218 1.00 94.31 244 ASP A C 1
ATOM 1886 O O . ASP A 1 244 ? -25.417 3.280 9.726 1.00 94.31 244 ASP A O 1
ATOM 1890 N N . LEU A 1 245 ? -23.984 3.232 11.448 1.00 95.31 245 LEU A N 1
ATOM 1891 C CA . LEU A 1 245 ? -24.688 4.215 12.288 1.00 95.31 245 LEU A CA 1
ATOM 1892 C C . LEU A 1 245 ? -24.411 5.680 11.896 1.00 95.31 245 LEU A C 1
ATOM 1894 O O . LEU A 1 245 ? -24.981 6.590 12.497 1.00 95.31 245 LEU A O 1
ATOM 1898 N N . GLY A 1 246 ? -23.532 5.925 10.922 1.00 93.44 246 GLY A N 1
ATOM 1899 C CA . GLY A 1 246 ? -23.177 7.263 10.448 1.00 93.44 246 GLY A CA 1
ATOM 1900 C C . GLY A 1 246 ? -22.271 8.061 11.390 1.00 93.44 246 GLY A C 1
ATOM 1901 O O . GLY A 1 246 ? -22.115 9.262 11.199 1.00 93.44 246 GLY A O 1
ATOM 1902 N N . TRP A 1 247 ? -21.670 7.432 12.405 1.00 96.44 247 TRP A N 1
ATOM 1903 C CA . TRP A 1 247 ? -20.821 8.131 13.382 1.00 96.44 247 TRP A CA 1
ATOM 1904 C C . TRP A 1 247 ? -19.432 8.453 12.824 1.00 96.44 247 TRP A C 1
ATOM 1906 O O . TRP A 1 247 ? -18.821 9.445 13.208 1.00 96.44 247 TRP A O 1
ATOM 1916 N N . LEU A 1 248 ? -18.934 7.617 11.909 1.00 93.69 248 LEU A N 1
ATOM 1917 C CA . LEU A 1 248 ? -17.716 7.854 11.136 1.00 93.69 248 LEU A CA 1
ATOM 1918 C C . LEU A 1 248 ? -17.929 7.422 9.678 1.00 93.69 248 LEU A C 1
ATOM 1920 O O . LEU A 1 248 ? -18.673 6.475 9.425 1.00 93.69 248 LEU A O 1
ATOM 1924 N N . PRO A 1 249 ? -17.270 8.064 8.700 1.00 92.25 249 PRO A N 1
ATOM 1925 C CA . PRO A 1 249 ? -17.440 7.710 7.295 1.00 92.25 249 PRO A CA 1
ATOM 1926 C C . PRO A 1 249 ? -16.864 6.321 6.982 1.00 92.25 249 PRO A C 1
ATOM 1928 O O . PRO A 1 249 ? -15.922 5.862 7.626 1.00 92.25 249 PRO A O 1
ATOM 1931 N N . TYR A 1 250 ? -17.359 5.675 5.921 1.00 89.62 250 TYR A N 1
ATOM 1932 C CA . TYR A 1 250 ? -16.860 4.367 5.461 1.00 89.62 250 TYR A CA 1
ATOM 1933 C C . TYR A 1 250 ? -15.367 4.356 5.100 1.00 89.62 250 TYR A C 1
ATOM 1935 O O . TYR A 1 250 ? -14.732 3.304 5.138 1.00 89.62 250 TYR A O 1
ATOM 1943 N N . SER A 1 251 ? -14.768 5.517 4.812 1.00 88.19 251 SER A N 1
ATOM 1944 C CA . SER A 1 251 ? -13.314 5.653 4.644 1.00 88.19 251 SER A CA 1
ATOM 1945 C C . SER A 1 251 ? -12.520 5.263 5.897 1.00 88.19 251 SER A C 1
ATOM 1947 O O . SER A 1 251 ? -11.329 4.959 5.774 1.00 88.19 251 SER A O 1
ATOM 1949 N N . LYS A 1 252 ? -13.172 5.252 7.070 1.00 93.94 252 LYS A N 1
ATOM 1950 C CA . LYS A 1 252 ? -12.629 4.829 8.365 1.00 93.94 252 LYS A CA 1
ATOM 1951 C C . LYS A 1 252 ? -12.920 3.378 8.730 1.00 93.94 252 LYS A C 1
ATOM 1953 O O . LYS A 1 252 ? -12.446 2.917 9.767 1.00 93.94 252 LYS A O 1
ATOM 1958 N N . GLN A 1 253 ? -13.673 2.652 7.909 1.00 95.94 253 GLN A N 1
ATOM 1959 C CA . GLN A 1 253 ? -14.040 1.280 8.223 1.00 95.94 253 GLN A CA 1
ATOM 1960 C C . GLN A 1 253 ? -12.833 0.343 8.128 1.00 95.94 253 GLN A C 1
ATOM 1962 O O . GLN A 1 253 ? -12.151 0.290 7.103 1.00 95.94 253 GLN A O 1
ATOM 1967 N N . ILE A 1 254 ? -12.638 -0.467 9.165 1.00 96.12 254 ILE A N 1
ATOM 1968 C CA . ILE A 1 254 ? -11.628 -1.524 9.234 1.00 96.12 254 ILE A CA 1
ATOM 1969 C C . ILE A 1 254 ? -12.327 -2.882 9.293 1.00 96.12 254 ILE A C 1
ATOM 1971 O O . ILE A 1 254 ? -13.343 -3.041 9.972 1.00 96.12 254 ILE A O 1
ATOM 1975 N N . GLY A 1 255 ? -11.804 -3.857 8.552 1.00 93.00 255 GLY A N 1
ATOM 1976 C CA . GLY A 1 255 ? -12.334 -5.220 8.510 1.00 93.00 255 GLY A CA 1
ATOM 1977 C C . GLY A 1 255 ? -12.305 -5.825 7.110 1.00 93.00 255 GLY A C 1
ATOM 1978 O O . GLY A 1 255 ? -11.777 -5.236 6.174 1.00 93.00 255 GLY A O 1
ATOM 1979 N N . GLU A 1 256 ? -12.913 -6.997 6.959 1.00 87.31 256 GLU A N 1
ATOM 1980 C CA . GLU A 1 256 ? -12.939 -7.786 5.725 1.00 87.31 256 GLU A CA 1
ATOM 1981 C C . GLU A 1 256 ? -13.509 -7.015 4.529 1.00 87.31 256 GLU A C 1
ATOM 1983 O O . GLU A 1 256 ? -12.925 -7.042 3.450 1.00 87.31 256 GLU A O 1
ATOM 1988 N N . THR A 1 257 ? -14.616 -6.294 4.730 1.00 84.50 257 THR A N 1
ATOM 1989 C CA . THR A 1 257 ? -15.232 -5.437 3.702 1.00 84.50 257 THR A CA 1
ATOM 1990 C C . THR A 1 257 ? -14.762 -3.981 3.781 1.00 84.50 257 THR A C 1
ATOM 1992 O O . THR A 1 257 ? -15.336 -3.122 3.119 1.00 84.50 257 THR A O 1
ATOM 1995 N N . GLY A 1 258 ? -13.823 -3.677 4.679 1.00 88.25 258 GLY A N 1
ATOM 1996 C CA . GLY A 1 258 ? -13.251 -2.350 4.881 1.00 88.25 258 GLY A CA 1
ATOM 1997 C C . GLY A 1 258 ? -11.775 -2.338 4.504 1.00 88.25 258 GLY A C 1
ATOM 1998 O O . GLY A 1 258 ? -11.318 -3.106 3.657 1.00 88.25 258 GLY A O 1
ATOM 1999 N N . LYS A 1 259 ? -11.011 -1.466 5.154 1.00 87.31 259 LYS A N 1
ATOM 2000 C CA . LYS A 1 259 ? -9.559 -1.429 5.001 1.00 87.31 259 LYS A CA 1
ATOM 2001 C C . LYS A 1 259 ? -8.898 -2.507 5.852 1.00 87.31 259 LYS A C 1
ATOM 2003 O O . LYS A 1 259 ? -9.296 -2.747 6.995 1.00 87.31 259 LYS A O 1
ATOM 2008 N N . LYS A 1 260 ? -7.855 -3.116 5.290 1.00 88.88 260 LYS A N 1
ATOM 2009 C CA . LYS A 1 260 ? -6.879 -3.919 6.029 1.00 88.88 260 LYS A CA 1
ATOM 2010 C C . LYS A 1 260 ? -5.721 -3.011 6.416 1.00 88.88 260 LYS A C 1
ATOM 2012 O O . LYS A 1 260 ? -5.234 -2.260 5.575 1.00 88.88 260 LYS A O 1
ATOM 2017 N N . VAL A 1 261 ? -5.318 -3.061 7.676 1.00 91.00 261 VAL A N 1
ATOM 2018 C CA . VAL A 1 261 ? -4.320 -2.161 8.257 1.00 91.00 261 VAL A CA 1
ATOM 2019 C C . VAL A 1 261 ? -3.240 -2.965 8.970 1.00 91.00 261 VAL A C 1
ATOM 2021 O O . VAL A 1 261 ? -3.495 -4.052 9.484 1.00 91.00 261 VAL A O 1
ATOM 2024 N N . ASN A 1 262 ? -2.032 -2.411 9.005 1.00 92.38 262 ASN A N 1
ATOM 2025 C CA . ASN A 1 262 ? -0.875 -2.995 9.681 1.00 92.38 262 ASN A CA 1
ATOM 2026 C C . ASN A 1 262 ? -0.134 -1.903 10.480 1.00 92.38 262 ASN A C 1
ATOM 2028 O O . ASN A 1 262 ? 0.975 -1.512 10.109 1.00 92.38 262 ASN A O 1
ATOM 2032 N N . PRO A 1 263 ? -0.771 -1.327 11.517 1.00 94.75 263 PRO A N 1
ATOM 2033 C CA . PRO A 1 263 ? -0.128 -0.333 12.364 1.00 94.75 263 PRO A CA 1
ATOM 2034 C C . PRO A 1 263 ? 0.868 -0.988 13.331 1.00 94.75 263 PRO A C 1
ATOM 2036 O O . PRO A 1 263 ? 0.783 -2.181 13.643 1.00 94.75 263 PRO A O 1
ATOM 2039 N N . GLN A 1 264 ? 1.768 -0.172 13.879 1.00 94.69 264 GLN A N 1
ATOM 2040 C CA . GLN A 1 264 ? 2.589 -0.553 15.029 1.00 94.69 264 GLN A CA 1
ATOM 2041 C C . GLN A 1 264 ? 1.718 -0.758 16.275 1.00 94.69 264 GLN A C 1
ATOM 2043 O O . GLN A 1 264 ? 1.925 -1.709 17.025 1.00 94.69 264 GLN A O 1
ATOM 2048 N N . LEU A 1 265 ? 0.704 0.092 16.462 1.00 96.62 265 LEU A N 1
ATOM 2049 C CA . LEU A 1 265 ? -0.255 -0.014 17.558 1.00 96.62 265 LEU A CA 1
ATOM 2050 C C . LEU A 1 265 ? -1.694 0.125 17.055 1.00 96.62 265 LEU A C 1
ATOM 2052 O O . LEU A 1 265 ? -2.060 1.109 16.412 1.00 96.62 265 LEU A O 1
ATOM 2056 N N . TYR A 1 266 ? -2.531 -0.840 17.415 1.00 98.12 266 TYR A N 1
ATOM 2057 C CA . TYR A 1 266 ? -3.972 -0.806 17.229 1.00 98.12 266 TYR A CA 1
ATOM 2058 C C . TYR A 1 266 ? -4.675 -0.777 18.589 1.00 98.12 266 TYR A C 1
ATOM 2060 O O . TYR A 1 266 ? -4.645 -1.755 19.336 1.00 98.12 266 TYR A O 1
ATOM 2068 N N . LEU A 1 267 ? -5.329 0.339 18.908 1.00 98.19 267 LEU A N 1
ATOM 2069 C CA . LEU A 1 267 ? -6.111 0.504 20.131 1.00 98.19 267 LEU A CA 1
ATOM 2070 C C . LEU A 1 267 ? -7.598 0.285 19.822 1.00 98.19 267 LEU A C 1
ATOM 2072 O O . LEU A 1 267 ? -8.244 1.107 19.170 1.00 98.19 267 LEU A O 1
ATOM 2076 N N . ALA A 1 268 ? -8.138 -0.847 20.265 1.00 98.25 268 ALA A N 1
ATOM 2077 C CA . ALA A 1 268 ? -9.515 -1.263 20.037 1.00 98.25 268 ALA A CA 1
ATOM 2078 C C . ALA A 1 268 ? -10.429 -0.782 21.176 1.00 98.25 268 ALA A C 1
ATOM 2080 O O . ALA A 1 268 ? -10.489 -1.398 22.240 1.00 98.25 268 ALA A O 1
ATOM 2081 N N . CYS A 1 269 ? -11.178 0.295 20.941 1.00 98.25 269 CYS A N 1
ATOM 2082 C CA . CYS A 1 269 ? -12.056 0.916 21.933 1.00 98.25 269 CYS A CA 1
ATOM 2083 C C . CYS A 1 269 ? -13.510 0.451 21.746 1.00 98.25 269 CYS A C 1
ATOM 2085 O O . CYS A 1 269 ? -14.211 0.914 20.842 1.00 98.25 269 CYS A O 1
ATOM 2087 N N . GLY A 1 270 ? -13.984 -0.470 22.591 1.00 97.31 270 GLY A N 1
ATOM 2088 C CA . GLY A 1 270 ? -15.373 -0.957 22.564 1.00 97.31 270 GLY A CA 1
ATOM 2089 C C . GLY A 1 270 ? -15.710 -1.808 21.344 1.00 97.31 270 GLY A C 1
ATOM 2090 O O . GLY A 1 270 ? -16.846 -1.787 20.857 1.00 97.31 270 GLY A O 1
ATOM 2091 N N . ILE A 1 271 ? -14.717 -2.513 20.805 1.00 97.94 271 ILE A N 1
ATOM 2092 C CA . ILE A 1 271 ? -14.861 -3.425 19.669 1.00 97.94 271 ILE A CA 1
ATOM 2093 C C . ILE A 1 271 ? -15.016 -4.844 20.217 1.00 97.94 271 ILE A C 1
ATOM 2095 O O . ILE A 1 271 ? -14.189 -5.296 20.999 1.00 97.94 271 ILE A O 1
ATOM 2099 N N . SER A 1 272 ? -16.066 -5.559 19.807 1.00 93.31 272 SER A N 1
ATOM 2100 C CA . SER A 1 272 ? -16.302 -6.943 20.243 1.00 93.31 272 SER A CA 1
ATOM 2101 C C . SER A 1 272 ? -15.354 -7.950 19.590 1.00 93.31 272 SER A C 1
ATOM 2103 O O . SER A 1 272 ? -15.070 -8.982 20.183 1.00 93.31 272 SER A O 1
ATOM 2105 N N . GLY A 1 273 ? -14.843 -7.649 18.391 1.00 90.19 273 GLY A N 1
ATOM 2106 C CA . GLY A 1 273 ? -13.902 -8.503 17.663 1.00 90.19 273 GLY A CA 1
ATOM 2107 C C . GLY A 1 273 ? -14.572 -9.549 16.771 1.00 90.19 273 GLY A C 1
ATOM 2108 O O . GLY A 1 273 ? -14.163 -10.705 16.778 1.00 90.19 273 GLY A O 1
ATOM 2109 N N . SER A 1 274 ? -15.597 -9.171 15.995 1.00 92.81 274 SER A N 1
ATOM 2110 C CA . SER A 1 274 ? -16.166 -10.086 14.994 1.00 92.81 274 SER A CA 1
ATOM 2111 C C . SER A 1 274 ? -15.092 -10.548 14.005 1.00 92.81 274 SER A C 1
ATOM 2113 O O . SER A 1 274 ? -14.182 -9.785 13.675 1.00 92.81 274 SER A O 1
ATOM 2115 N N . THR A 1 275 ? -15.207 -11.772 13.484 1.00 92.44 275 THR A N 1
ATOM 2116 C CA . THR A 1 275 ? -14.223 -12.352 12.552 1.00 92.44 275 THR A CA 1
ATOM 2117 C C . THR A 1 275 ? -13.921 -11.429 11.368 1.00 92.44 275 THR A C 1
ATOM 2119 O O . THR A 1 275 ? -12.768 -11.308 10.956 1.00 92.44 275 THR A O 1
ATOM 2122 N N . GLN A 1 276 ? -14.932 -10.707 10.875 1.00 92.81 276 GLN A N 1
ATOM 2123 C CA . GLN A 1 276 ? -14.772 -9.729 9.801 1.00 92.81 276 GLN A CA 1
ATOM 2124 C C . GLN A 1 276 ? -13.900 -8.547 10.234 1.00 92.81 276 GLN A C 1
ATOM 2126 O O . GLN A 1 276 ? -13.052 -8.109 9.466 1.00 92.81 276 GLN A O 1
ATOM 2131 N N . HIS A 1 277 ? -14.070 -8.024 11.452 1.00 96.06 277 HIS A N 1
ATOM 2132 C CA . HIS A 1 277 ? -13.222 -6.941 11.961 1.00 96.06 277 HIS A CA 1
ATOM 2133 C C . HIS A 1 277 ? -11.782 -7.421 12.161 1.00 96.06 277 HIS A C 1
ATOM 2135 O O . HIS A 1 277 ? -10.845 -6.762 11.711 1.00 96.06 277 HIS A O 1
ATOM 2141 N N . LEU A 1 278 ? -11.604 -8.604 12.762 1.00 94.50 278 LEU A N 1
ATOM 2142 C CA . LEU A 1 278 ? -10.281 -9.181 13.030 1.00 94.50 278 LEU A CA 1
ATOM 2143 C C . LEU A 1 278 ? -9.473 -9.401 11.743 1.00 94.50 278 LEU A C 1
ATOM 2145 O O . LEU A 1 278 ? -8.274 -9.131 11.713 1.00 94.50 278 LEU A O 1
ATOM 2149 N N . ALA A 1 279 ? -10.125 -9.797 10.646 1.00 90.31 279 ALA A N 1
ATOM 2150 C CA . ALA A 1 279 ? -9.480 -9.944 9.339 1.00 90.31 279 ALA A CA 1
ATOM 2151 C C . ALA A 1 279 ? -8.846 -8.640 8.807 1.00 90.31 279 ALA A C 1
ATOM 2153 O O . ALA A 1 279 ? -7.949 -8.701 7.964 1.00 90.31 279 ALA A O 1
ATOM 2154 N N . GLY A 1 280 ? -9.308 -7.479 9.285 1.00 91.00 280 GLY A N 1
ATOM 2155 C CA . GLY A 1 280 ? -8.771 -6.163 8.940 1.00 91.00 280 GLY A CA 1
ATOM 2156 C C . GLY A 1 280 ? -7.549 -5.738 9.752 1.00 91.00 280 GLY A C 1
ATOM 2157 O O . GLY A 1 280 ? -6.830 -4.854 9.303 1.00 91.00 280 GLY A O 1
ATOM 2158 N N . ILE A 1 281 ? -7.308 -6.352 10.914 1.00 95.69 281 ILE A N 1
ATOM 2159 C CA . ILE A 1 281 ? -6.256 -5.943 11.866 1.00 95.69 281 ILE A CA 1
ATOM 2160 C C . ILE A 1 281 ? -5.262 -7.058 12.191 1.00 95.69 281 ILE A C 1
ATOM 2162 O O . ILE A 1 281 ? -4.394 -6.873 13.036 1.00 95.69 281 ILE A O 1
ATOM 2166 N N . LYS A 1 282 ? -5.386 -8.218 11.537 1.00 89.19 282 LYS A N 1
ATOM 2167 C CA . LYS A 1 282 ? -4.580 -9.417 11.812 1.00 89.19 282 LYS A CA 1
ATOM 2168 C C . LYS A 1 282 ? -3.065 -9.194 11.730 1.00 89.19 282 LYS A C 1
ATOM 2170 O O . LYS A 1 282 ? -2.321 -9.937 12.352 1.00 89.19 282 LYS A O 1
ATOM 2175 N N . ASP A 1 283 ? -2.633 -8.210 10.943 1.00 88.50 283 ASP A N 1
ATOM 2176 C CA . ASP A 1 283 ? -1.220 -7.936 10.691 1.00 88.50 283 ASP A CA 1
ATOM 2177 C C . ASP A 1 283 ? -0.665 -6.849 11.633 1.00 88.50 283 ASP A C 1
ATOM 2179 O O . ASP A 1 283 ? 0.538 -6.611 11.616 1.00 88.50 283 ASP A O 1
ATOM 2183 N N . ALA A 1 284 ? -1.503 -6.217 12.473 1.00 94.25 284 ALA A N 1
ATOM 2184 C CA . ALA A 1 284 ? -1.077 -5.205 13.440 1.00 94.25 284 ALA A CA 1
ATOM 2185 C C . ALA A 1 284 ? -0.028 -5.761 14.417 1.00 94.25 284 ALA A C 1
ATOM 2187 O O . ALA A 1 284 ? -0.171 -6.870 14.933 1.00 94.25 284 ALA A O 1
ATOM 2188 N N . LYS A 1 285 ? 1.015 -4.974 14.703 1.00 94.31 285 LYS A N 1
ATOM 2189 C CA . LYS A 1 285 ? 2.133 -5.425 15.552 1.00 94.31 285 LYS A CA 1
ATOM 2190 C C . LYS A 1 285 ? 1.751 -5.565 17.021 1.00 94.31 285 LYS A C 1
ATOM 2192 O O . LYS A 1 285 ? 2.201 -6.499 17.677 1.00 94.31 285 LYS A O 1
ATOM 2197 N N . MET A 1 286 ? 0.933 -4.646 17.521 1.00 97.12 286 MET A N 1
ATOM 2198 C CA . MET A 1 286 ? 0.406 -4.669 18.879 1.00 97.12 286 MET A CA 1
ATOM 2199 C C . MET A 1 286 ? -1.059 -4.253 18.872 1.00 97.12 286 MET A C 1
ATOM 2201 O O . MET A 1 286 ? -1.428 -3.238 18.286 1.00 97.12 286 MET A O 1
ATOM 2205 N N . ILE A 1 287 ? -1.887 -5.028 19.559 1.00 98.31 287 ILE A N 1
ATOM 2206 C CA . ILE A 1 287 ? -3.312 -4.812 19.754 1.00 98.31 287 ILE A CA 1
ATOM 2207 C C . ILE A 1 287 ? -3.555 -4.648 21.253 1.00 98.31 287 ILE A C 1
ATOM 2209 O O . ILE A 1 287 ? -3.286 -5.551 22.048 1.00 98.31 287 ILE A O 1
ATOM 2213 N N . ILE A 1 288 ? -4.097 -3.492 21.625 1.00 98.25 288 ILE A N 1
ATOM 2214 C CA . ILE A 1 288 ? -4.593 -3.209 22.972 1.00 98.25 288 ILE A CA 1
ATOM 2215 C C . ILE A 1 288 ? -6.109 -3.092 22.879 1.00 98.25 288 ILE A C 1
ATOM 2217 O O . ILE A 1 288 ? -6.617 -2.329 22.059 1.00 98.25 288 ILE A O 1
ATOM 2221 N N . ALA A 1 289 ? -6.842 -3.834 23.701 1.00 98.31 289 ALA A N 1
ATOM 2222 C CA . ALA A 1 289 ? -8.299 -3.807 23.718 1.00 98.31 289 ALA A CA 1
ATOM 2223 C C . ALA A 1 289 ? -8.825 -3.213 25.024 1.00 98.31 289 ALA A C 1
ATOM 2225 O O . ALA A 1 289 ? -8.402 -3.611 26.106 1.00 98.31 289 ALA A O 1
ATOM 2226 N N . ILE A 1 290 ? -9.781 -2.290 24.911 1.00 98.25 290 ILE A N 1
ATOM 2227 C CA . ILE A 1 290 ? -10.524 -1.731 26.041 1.00 98.25 290 ILE A CA 1
ATOM 2228 C C . ILE A 1 290 ? -11.998 -2.040 25.804 1.00 98.25 290 ILE A C 1
ATOM 2230 O O . ILE A 1 290 ? -12.586 -1.585 24.815 1.00 98.25 290 ILE A O 1
ATOM 2234 N N . ASN A 1 291 ? -12.597 -2.847 26.673 1.00 97.94 291 ASN A N 1
ATOM 2235 C CA . ASN A 1 291 ? -13.994 -3.247 26.542 1.00 97.94 291 ASN A CA 1
ATOM 2236 C C . ASN A 1 291 ? -14.600 -3.518 27.920 1.00 97.94 291 ASN A C 1
ATOM 2238 O O . ASN A 1 291 ? -13.951 -4.129 28.756 1.00 97.94 291 ASN A O 1
ATOM 2242 N N . SER A 1 292 ? -15.843 -3.103 28.151 1.00 95.62 292 SER A N 1
ATOM 2243 C CA . SER A 1 292 ? -16.543 -3.396 29.404 1.00 95.62 292 SER A CA 1
ATOM 2244 C C . SER A 1 292 ? -17.029 -4.846 29.489 1.00 95.62 292 SER A C 1
ATOM 2246 O O . SER A 1 292 ? -17.266 -5.338 30.589 1.00 95.62 292 SER A O 1
ATOM 2248 N N . ASP A 1 293 ? -17.177 -5.533 28.351 1.00 95.75 293 ASP A N 1
ATOM 2249 C CA . ASP A 1 293 ? -17.530 -6.951 28.298 1.00 95.75 293 ASP A CA 1
ATOM 2250 C C . ASP A 1 293 ? -16.268 -7.826 28.412 1.00 95.75 293 ASP A C 1
ATOM 2252 O O . ASP A 1 293 ? -15.507 -7.900 27.441 1.00 95.75 293 ASP A O 1
ATOM 2256 N N . PRO A 1 294 ? -16.046 -8.533 29.540 1.00 95.44 294 PRO A N 1
ATOM 2257 C CA . PRO A 1 294 ? -14.878 -9.393 29.730 1.00 95.44 294 PRO A CA 1
ATOM 2258 C C . PRO A 1 294 ? -14.844 -10.600 28.780 1.00 95.44 294 PRO A C 1
ATOM 2260 O O . PRO A 1 294 ? -13.805 -11.243 28.660 1.00 95.44 294 PRO A O 1
ATOM 2263 N N . GLN A 1 295 ? -15.956 -10.922 28.111 1.00 95.69 295 GLN A N 1
ATOM 2264 C CA . GLN A 1 295 ? -16.073 -12.037 27.166 1.00 95.69 295 GLN A CA 1
ATOM 2265 C C . GLN A 1 295 ? -15.918 -11.595 25.700 1.00 95.69 295 GLN A C 1
ATOM 2267 O O . GLN A 1 295 ? -16.145 -12.387 24.781 1.00 95.69 295 GLN A O 1
ATOM 2272 N N . ALA A 1 296 ? -15.529 -10.342 25.446 1.00 96.50 296 ALA A N 1
ATOM 2273 C CA . ALA A 1 296 ? -15.341 -9.846 24.089 1.00 96.50 296 ALA A CA 1
ATOM 2274 C C . ALA A 1 296 ? -14.247 -10.635 23.339 1.00 96.50 296 ALA A C 1
ATOM 2276 O O . ALA A 1 296 ? -13.101 -10.725 23.777 1.00 96.50 296 ALA A O 1
ATOM 2277 N N . VAL A 1 297 ? -14.580 -11.133 22.142 1.00 96.19 297 VAL A N 1
ATOM 2278 C CA . VAL A 1 297 ? -13.699 -11.951 21.281 1.00 96.19 297 VAL A CA 1
ATOM 2279 C C . VAL A 1 297 ? -12.383 -11.245 20.937 1.00 96.19 297 VAL A C 1
ATOM 2281 O O . VAL A 1 297 ? -11.369 -11.906 20.725 1.00 96.19 297 VAL A O 1
ATOM 2284 N N . ILE A 1 298 ? -12.365 -9.908 20.913 1.00 97.25 298 ILE A N 1
ATOM 2285 C CA . ILE A 1 298 ? -11.148 -9.120 20.677 1.00 97.25 298 ILE A CA 1
ATOM 2286 C C . ILE A 1 298 ? -10.024 -9.462 21.669 1.00 97.25 298 ILE A C 1
ATOM 2288 O O . ILE A 1 298 ? -8.854 -9.427 21.286 1.00 97.25 298 ILE A O 1
ATOM 2292 N N . PHE A 1 299 ? -10.359 -9.849 22.907 1.00 97.81 299 PHE A N 1
ATOM 2293 C CA . PHE A 1 299 ? -9.367 -10.216 23.919 1.00 97.81 299 PHE A CA 1
ATOM 2294 C C . PHE A 1 299 ? -8.584 -11.479 23.554 1.00 97.81 299 PHE A C 1
ATOM 2296 O O . PHE A 1 299 ? -7.455 -11.629 24.004 1.00 97.81 299 PHE A O 1
ATOM 2303 N N . ASN A 1 300 ? -9.109 -12.333 22.670 1.00 95.25 300 ASN A N 1
ATOM 2304 C CA . ASN A 1 300 ? -8.402 -13.535 22.219 1.00 95.25 300 ASN A CA 1
ATOM 2305 C C . ASN A 1 300 ? -7.154 -13.227 21.378 1.00 95.25 300 ASN A C 1
ATOM 2307 O O . ASN A 1 300 ? -6.301 -14.098 21.227 1.00 95.25 300 ASN A O 1
ATOM 2311 N N . ILE A 1 301 ? -7.060 -12.029 20.790 1.00 95.12 301 ILE A N 1
ATOM 2312 C CA . ILE A 1 301 ? -5.914 -11.626 19.957 1.00 95.12 301 ILE A CA 1
ATOM 2313 C C . ILE A 1 301 ? -5.168 -10.399 20.492 1.00 95.12 301 ILE A C 1
ATOM 2315 O O . ILE A 1 301 ? -4.116 -10.047 19.957 1.00 95.12 301 ILE A O 1
ATOM 2319 N N . ALA A 1 302 ? -5.718 -9.722 21.503 1.00 97.19 302 ALA A N 1
ATOM 2320 C CA . ALA A 1 302 ? -5.103 -8.548 22.101 1.00 97.19 302 ALA A CA 1
ATOM 2321 C C . ALA A 1 302 ? -3.922 -8.958 22.987 1.00 97.19 302 ALA A C 1
ATOM 2323 O O . ALA A 1 302 ? -4.042 -9.858 23.814 1.00 97.19 302 ALA A O 1
ATOM 2324 N N . GLN A 1 303 ? -2.787 -8.272 22.848 1.00 98.06 303 GLN A N 1
ATOM 2325 C CA . GLN A 1 303 ? -1.640 -8.472 23.740 1.00 98.06 303 GLN A CA 1
ATOM 2326 C C . GLN A 1 303 ? -1.921 -7.887 25.128 1.00 98.06 303 GLN A C 1
ATOM 2328 O O . GLN A 1 303 ? -1.432 -8.407 26.127 1.00 98.06 303 GLN A O 1
ATOM 2333 N N . TYR A 1 304 ? -2.738 -6.833 25.188 1.00 97.69 304 TYR A N 1
ATOM 2334 C CA . TYR A 1 304 ? -3.182 -6.215 26.433 1.00 97.69 304 TYR A CA 1
ATOM 2335 C C . TYR A 1 304 ? -4.694 -6.002 26.401 1.00 97.69 304 TYR A C 1
ATOM 2337 O O . TYR A 1 304 ? -5.230 -5.449 25.438 1.00 97.69 304 TYR A O 1
ATOM 2345 N N . GLY A 1 305 ? -5.378 -6.427 27.462 1.00 97.25 305 GLY A N 1
ATOM 2346 C CA . GLY A 1 305 ? -6.818 -6.260 27.635 1.00 97.25 305 GLY A CA 1
ATOM 2347 C C . GLY A 1 305 ? -7.135 -5.461 28.894 1.00 97.25 305 GLY A C 1
ATOM 2348 O O . GLY A 1 305 ? -6.593 -5.742 29.959 1.00 97.25 305 GLY A O 1
ATOM 2349 N N . ILE A 1 306 ? -8.013 -4.469 28.768 1.00 98.00 306 ILE A N 1
ATOM 2350 C CA . ILE A 1 306 ? -8.507 -3.637 29.866 1.00 98.00 306 ILE A CA 1
ATOM 2351 C C . ILE A 1 306 ? -10.024 -3.798 29.925 1.00 98.00 306 ILE A C 1
ATOM 2353 O O . ILE A 1 306 ? -10.725 -3.491 28.957 1.00 98.00 306 ILE A O 1
ATOM 2357 N N . ILE A 1 307 ? -10.513 -4.283 31.065 1.00 97.81 307 ILE A N 1
ATOM 2358 C CA . ILE A 1 307 ? -11.941 -4.483 31.315 1.00 97.81 307 ILE A CA 1
ATOM 2359 C C . ILE A 1 307 ? -12.464 -3.276 32.093 1.00 97.81 307 ILE A C 1
ATOM 2361 O O . ILE A 1 307 ? -12.357 -3.244 33.315 1.00 97.81 307 ILE A O 1
ATOM 2365 N N . GLU A 1 308 ? -12.954 -2.260 31.381 1.00 97.00 308 GLU A N 1
ATOM 2366 C CA . GLU A 1 308 ? -13.428 -0.997 31.967 1.00 97.00 308 GLU A CA 1
ATOM 2367 C C . GLU A 1 308 ? -14.339 -0.229 30.987 1.00 97.00 308 GLU A C 1
ATOM 2369 O O . GLU A 1 308 ? -14.301 -0.461 29.772 1.00 97.00 308 GLU A O 1
ATOM 2374 N N . ASP A 1 309 ? -15.150 0.710 31.489 1.00 95.06 309 ASP A N 1
ATOM 2375 C CA . ASP A 1 309 ? -15.876 1.667 30.645 1.00 95.06 309 ASP A CA 1
ATOM 2376 C C . ASP A 1 309 ? -14.890 2.639 29.958 1.00 95.06 309 ASP A C 1
ATOM 2378 O O . ASP A 1 309 ? -14.093 3.331 30.597 1.00 95.06 309 ASP A O 1
ATOM 2382 N N . LEU A 1 310 ? -14.991 2.742 28.629 1.00 95.19 310 LEU A N 1
ATOM 2383 C CA . LEU A 1 310 ? -14.213 3.657 27.789 1.00 95.19 310 LEU A CA 1
ATOM 2384 C C . LEU A 1 310 ? -14.286 5.117 28.249 1.00 95.19 310 LEU A C 1
ATOM 2386 O O . LEU A 1 310 ? -13.270 5.810 28.244 1.00 95.19 310 LEU A O 1
ATOM 2390 N N . LYS A 1 311 ? -15.475 5.587 28.644 1.00 93.75 311 LYS A N 1
ATOM 2391 C CA . LYS A 1 311 ? -15.703 6.971 29.093 1.00 93.75 311 LYS A CA 1
ATOM 2392 C C . LYS A 1 311 ? -15.012 7.258 30.424 1.00 93.75 311 LYS A C 1
ATOM 2394 O O . LYS A 1 311 ? -14.794 8.420 30.741 1.00 93.75 311 LYS A O 1
ATOM 2399 N N . THR A 1 312 ? -14.664 6.221 31.181 1.00 94.62 312 THR A N 1
ATOM 2400 C CA . THR A 1 312 ? -13.886 6.332 32.418 1.00 94.62 312 THR A CA 1
ATOM 2401 C C . THR A 1 312 ? -12.397 6.207 32.120 1.00 94.62 312 THR A C 1
ATOM 2403 O O . THR A 1 312 ? -11.604 7.059 32.518 1.00 94.62 312 THR A O 1
ATOM 2406 N N . PHE A 1 313 ? -12.007 5.165 31.385 1.00 96.50 313 PHE A N 1
ATOM 2407 C CA . PHE A 1 313 ? -10.605 4.823 31.179 1.00 96.50 313 PHE A CA 1
ATOM 2408 C C . PHE A 1 313 ? -9.869 5.795 30.246 1.00 96.50 313 PHE A C 1
ATOM 2410 O O . PHE A 1 313 ? -8.757 6.216 30.565 1.00 96.50 313 PHE A O 1
ATOM 2417 N N . LEU A 1 314 ? -10.466 6.185 29.112 1.00 96.31 314 LEU A N 1
ATOM 2418 C CA . LEU A 1 314 ? -9.782 7.020 28.114 1.00 96.31 314 LEU A CA 1
ATOM 2419 C C . LEU A 1 314 ? -9.387 8.411 28.652 1.00 96.31 314 LEU A C 1
ATOM 2421 O O . LEU A 1 314 ? -8.231 8.792 28.463 1.00 96.31 314 LEU A O 1
ATOM 2425 N N . PRO A 1 315 ? -10.242 9.150 29.394 1.00 95.88 315 PRO A N 1
ATOM 2426 C CA . PRO A 1 315 ? -9.816 10.395 30.039 1.00 95.88 315 PRO A CA 1
ATOM 2427 C C . PRO A 1 315 ? -8.647 10.215 31.012 1.00 95.88 315 PRO A C 1
ATOM 2429 O O . PRO A 1 315 ? -7.745 11.053 31.063 1.00 95.88 315 PRO A O 1
ATOM 2432 N N . ILE A 1 316 ? -8.644 9.121 31.784 1.00 96.69 316 ILE A N 1
ATOM 2433 C CA . ILE A 1 316 ? -7.567 8.818 32.736 1.00 96.69 316 ILE A CA 1
ATOM 2434 C C . ILE A 1 316 ? -6.265 8.540 31.984 1.00 96.69 316 ILE A C 1
ATOM 2436 O O . ILE A 1 316 ? -5.222 9.064 32.373 1.00 96.69 316 ILE A O 1
ATOM 2440 N N . LEU A 1 317 ? -6.328 7.767 30.896 1.00 94.88 317 LEU A N 1
ATOM 2441 C CA . LEU A 1 317 ? -5.185 7.484 30.031 1.00 94.88 317 LEU A CA 1
ATOM 2442 C C . LEU A 1 317 ? -4.581 8.776 29.468 1.00 94.88 317 LEU A C 1
ATOM 2444 O O . LEU A 1 317 ? -3.378 8.993 29.606 1.00 94.88 317 LEU A O 1
ATOM 2448 N N . ILE A 1 318 ? -5.414 9.650 28.892 1.00 94.56 318 ILE A N 1
ATOM 2449 C CA . ILE A 1 318 ? -4.979 10.940 28.335 1.00 94.56 318 ILE A CA 1
ATOM 2450 C C . ILE A 1 318 ? -4.304 11.785 29.420 1.00 94.56 318 ILE A C 1
ATOM 2452 O O . ILE A 1 318 ? -3.196 12.283 29.222 1.00 94.56 318 ILE A O 1
ATOM 2456 N N . LYS A 1 319 ? -4.933 11.903 30.596 1.00 94.94 319 LYS A N 1
ATOM 2457 C CA . LYS A 1 319 ? -4.380 12.660 31.725 1.00 94.94 319 LYS A CA 1
ATOM 2458 C C . LYS A 1 319 ? -3.031 12.099 32.182 1.00 94.94 319 LYS A C 1
ATOM 2460 O O . LYS A 1 319 ? -2.086 12.859 32.372 1.00 94.94 319 LYS A O 1
ATOM 2465 N N . LYS A 1 320 ? -2.924 10.778 32.340 1.00 94.31 320 LYS A N 1
ATOM 2466 C CA . LYS A 1 320 ? -1.682 10.113 32.763 1.00 94.31 320 LYS A CA 1
ATOM 2467 C C . LYS A 1 320 ? -0.562 10.285 31.746 1.00 94.31 320 LYS A C 1
ATOM 2469 O O . LYS A 1 320 ? 0.577 10.518 32.139 1.00 94.31 320 LYS A O 1
ATOM 2474 N N . TYR A 1 321 ? -0.887 10.235 30.458 1.00 90.56 321 TYR A N 1
ATOM 2475 C CA . TYR A 1 321 ? 0.072 10.517 29.399 1.00 90.56 321 TYR A CA 1
ATOM 2476 C C . TYR A 1 321 ? 0.591 11.960 29.479 1.00 90.56 321 TYR A C 1
ATOM 2478 O O . TYR A 1 321 ? 1.800 12.177 29.497 1.00 90.56 321 TYR A O 1
ATOM 2486 N N . GLN A 1 322 ? -0.298 12.945 29.632 1.00 88.25 322 GLN A N 1
ATOM 2487 C CA . GLN A 1 322 ? 0.091 14.353 29.788 1.00 88.25 322 GLN A CA 1
ATOM 2488 C C . GLN A 1 322 ? 0.944 14.606 31.040 1.00 88.25 322 GLN A C 1
ATOM 2490 O O . GLN A 1 322 ? 1.853 15.432 31.003 1.00 88.25 322 GLN A O 1
ATOM 2495 N N . GLU A 1 323 ? 0.669 13.906 32.144 1.00 91.56 323 GLU A N 1
ATOM 2496 C CA . GLU A 1 323 ? 1.499 13.950 33.355 1.00 91.56 323 GLU A CA 1
ATOM 2497 C C . GLU A 1 323 ? 2.903 13.378 33.113 1.00 91.56 323 GLU A C 1
ATOM 2499 O O . GLU A 1 323 ? 3.855 13.906 33.671 1.00 91.56 323 GLU A O 1
ATOM 2504 N N . SER A 1 324 ? 3.044 12.350 32.269 1.00 89.25 324 SER A N 1
ATOM 2505 C CA . SER A 1 324 ? 4.340 11.716 31.968 1.00 89.25 324 SER A CA 1
ATOM 2506 C C . SER A 1 324 ? 5.257 12.527 31.047 1.00 89.25 324 SER A C 1
ATOM 2508 O O . SER A 1 324 ? 6.443 12.228 30.946 1.00 89.25 324 SER A O 1
ATOM 2510 N N . LEU A 1 325 ? 4.711 13.538 30.365 1.00 77.50 325 LEU A N 1
ATOM 2511 C CA . LEU A 1 325 ? 5.475 14.459 29.519 1.00 77.50 325 LEU A CA 1
ATOM 2512 C C . LEU A 1 325 ? 6.097 15.626 30.308 1.00 77.50 325 LEU A C 1
ATOM 2514 O O . LEU A 1 325 ? 6.814 16.433 29.714 1.00 77.50 325 LEU A O 1
ATOM 2518 N N . LYS A 1 326 ? 5.785 15.745 31.604 1.00 58.06 326 LYS A N 1
ATOM 2519 C CA . LYS A 1 32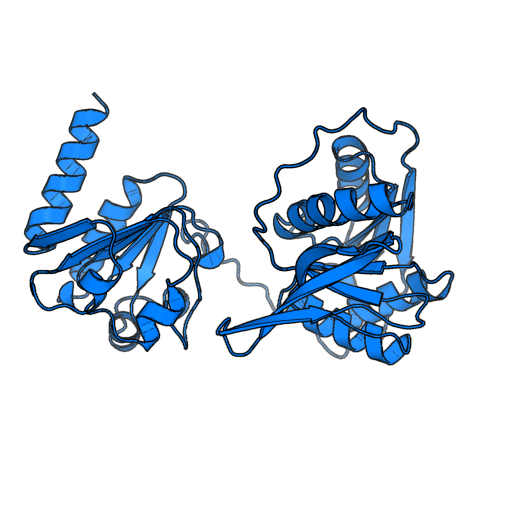6 ? 6.356 16.734 32.528 1.00 58.06 326 LYS A CA 1
ATOM 2520 C C . LYS A 1 326 ? 7.539 16.145 33.282 1.00 58.06 326 LYS A C 1
ATOM 2522 O O . LYS A 1 326 ? 8.493 16.919 33.506 1.00 58.06 326 LYS A O 1
#

Nearest PDB structures (foldseek):
  4l2i-assembly1_A  TM=8.662E-01  e=1.040E-24  Acidaminococcus fermentans DSM 20731
  5ol2-assembly2_D  TM=6.481E-01  e=1.408E-26  Clostridioides difficile
  7koe-assembly1_F  TM=7.651E-01  e=1.254E-22  Thermotoga maritima MSB8
  7qh2-assembly1_D  TM=6.498E-01  e=5.247E-23  Acetobacterium woodii
  6fah-assembly1_E  TM=6.183E-01  e=2.882E-23  Acetobacterium woodii DSM 1030

Secondary structure (DSSP, 8-state):
-EEE--EETTEE-HHHHHHHHHHHHHHHHTT---EEEEEESS-HHHHHHHHHHH--EEEEEE-GGGGS--HHHHHHHHHHHHTTS--SEEEEESSHHHHHHHHHHHHHHT--EEEEE-EEEE-TTS-EEEEEEEGGGTEEEEE---S-S-EEEEE-TT----PPP--S--TTPPEEEEEPPPPP---------PPPTTS--TTT-SEEEEE-GGG-SGGGHHHHHHHHHTSTTEEEEE-HHHHHTTSS-GGGBBSTTSB----SEEEEES----HHHHHHHTT-SEEEEE-S-TT-GGGGT-SEEE-S-HHHHHHHHHHHHHHHT-